Protein AF-A0AAW5RDY8-F1 (afdb_monomer)

Radius of gyration: 29.92 Å; Cα contacts (8 Å, |Δi|>4): 287; chains: 1; bounding box: 62×43×89 Å

pLDDT: mean 92.18, std 5.68, range [52.22, 98.19]

InterPro domains:
  IPR001902 SLC26A/SulP transporter [PTHR11814] (3-236)
  IPR002645 STAS domain [PF01740] (125-218)
  IPR002645 STAS domain [PS50801] (123-236)
  IPR011547 SLC26A/SulP transporter domain [PF00916] (3-68)
  IPR036513 STAS domain superfamily [G3DSA:3.30.750.24] (118-239)
  IPR036513 STAS domain superfamily [SSF52091] (126-225)

Structure (mmCIF, N/CA/C/O backbone):
data_AF-A0AAW5RDY8-F1
#
_entry.id   AF-A0AAW5RDY8-F1
#
loop_
_atom_site.group_PDB
_atom_site.id
_atom_site.type_symbol
_atom_site.label_atom_id
_atom_site.label_alt_id
_atom_site.label_comp_id
_atom_site.label_asym_id
_atom_site.label_entity_id
_atom_site.label_seq_id
_atom_site.pdbx_PDB_ins_code
_atom_site.Cartn_x
_atom_site.Cartn_y
_atom_site.Cartn_z
_atom_site.occupancy
_atom_site.B_iso_or_equiv
_atom_site.auth_seq_id
_atom_site.auth_comp_id
_atom_site.auth_asym_id
_atom_site.auth_atom_id
_atom_site.pdbx_PDB_model_num
ATOM 1 N N . MET A 1 1 ? 14.221 19.249 -32.980 1.00 60.56 1 MET A N 1
ATOM 2 C CA . MET A 1 1 ? 13.366 20.344 -33.501 1.00 60.56 1 MET A CA 1
ATOM 3 C C . MET A 1 1 ? 12.939 21.324 -32.425 1.00 60.56 1 MET A C 1
ATOM 5 O O . MET A 1 1 ? 13.272 22.491 -32.557 1.00 60.56 1 MET A O 1
ATOM 9 N N . ARG A 1 2 ? 12.259 20.886 -31.354 1.00 58.91 2 ARG A N 1
ATOM 10 C CA . ARG A 1 2 ? 11.786 21.804 -30.298 1.00 58.91 2 ARG A CA 1
ATOM 11 C C . ARG A 1 2 ? 12.909 22.542 -29.558 1.00 58.91 2 ARG A C 1
ATOM 13 O O . ARG A 1 2 ? 12.763 23.723 -29.283 1.00 58.91 2 ARG A O 1
ATOM 20 N N . SER A 1 3 ? 14.053 21.894 -29.330 1.00 70.81 3 SER A N 1
ATOM 21 C CA . SER A 1 3 ? 15.238 22.510 -28.708 1.00 70.81 3 SER A CA 1
ATOM 22 C C . SER A 1 3 ? 15.928 23.592 -29.556 1.00 70.81 3 SER A C 1
ATOM 24 O O . SER A 1 3 ? 16.792 24.287 -29.040 1.00 70.81 3 SER A O 1
ATOM 26 N N . VAL A 1 4 ? 15.550 23.751 -30.833 1.00 81.38 4 VAL A N 1
ATOM 27 C CA . VAL A 1 4 ? 16.081 24.773 -31.763 1.00 81.38 4 VAL A CA 1
ATOM 28 C C . VAL A 1 4 ? 14.933 25.642 -32.326 1.00 81.38 4 VAL A C 1
ATOM 30 O O . VAL A 1 4 ? 15.049 26.232 -33.391 1.00 81.38 4 VAL A O 1
ATOM 33 N N . GLY A 1 5 ? 13.781 25.699 -31.637 1.00 77.62 5 GLY A N 1
ATOM 34 C CA . GLY A 1 5 ? 12.668 26.607 -31.973 1.00 77.62 5 GLY A CA 1
ATOM 35 C C . GLY A 1 5 ? 11.629 26.096 -32.984 1.00 77.62 5 GLY A C 1
ATOM 36 O O . GLY A 1 5 ? 10.737 26.844 -33.376 1.00 77.62 5 GLY A O 1
ATOM 37 N N . GLY A 1 6 ? 11.682 24.828 -33.406 1.00 80.00 6 GLY A N 1
ATOM 38 C CA . GLY A 1 6 ? 10.683 24.252 -34.316 1.00 80.00 6 GLY A CA 1
ATOM 39 C C . GLY A 1 6 ? 9.344 23.968 -33.621 1.00 80.00 6 GLY A C 1
ATOM 40 O O . GLY A 1 6 ? 9.267 23.054 -32.798 1.00 80.00 6 GLY A O 1
ATOM 41 N N . VAL A 1 7 ? 8.295 24.720 -33.980 1.00 79.81 7 VAL A N 1
ATOM 42 C CA . VAL A 1 7 ? 6.951 24.652 -33.358 1.00 79.81 7 VAL A CA 1
ATOM 43 C C . VAL A 1 7 ? 5.808 24.268 -34.317 1.00 79.81 7 VAL A C 1
ATOM 45 O O . VAL A 1 7 ? 4.682 24.086 -33.868 1.00 79.81 7 VAL A O 1
ATOM 48 N N . SER A 1 8 ? 6.075 24.102 -35.620 1.00 88.38 8 SER A N 1
ATOM 49 C CA . SER A 1 8 ? 5.067 23.806 -36.658 1.00 88.38 8 SER A CA 1
ATOM 50 C C . SER A 1 8 ? 5.318 22.468 -37.368 1.00 88.38 8 SER A C 1
ATOM 52 O O . SER A 1 8 ? 6.466 22.037 -37.481 1.00 88.38 8 SER A O 1
ATOM 54 N N . GLN A 1 9 ? 4.259 21.846 -37.909 1.00 86.25 9 GLN A N 1
ATOM 55 C CA . GLN A 1 9 ? 4.323 20.630 -38.746 1.00 86.25 9 GLN A CA 1
ATOM 56 C C . GLN A 1 9 ? 5.210 20.812 -39.990 1.00 86.25 9 GLN A C 1
ATOM 58 O O . GLN A 1 9 ? 5.806 19.855 -40.483 1.00 86.25 9 GLN A O 1
ATOM 63 N N . TRP A 1 10 ? 5.375 22.057 -40.450 1.00 88.81 10 TRP A N 1
ATOM 64 C CA . TRP A 1 10 ? 6.312 22.402 -41.519 1.00 88.81 10 TRP A CA 1
ATOM 65 C C . TRP A 1 10 ? 7.763 22.039 -41.190 1.00 88.81 10 TRP A C 1
ATOM 67 O O . TRP A 1 10 ? 8.503 21.662 -42.093 1.00 88.81 10 TRP A O 1
ATOM 77 N N . ALA A 1 11 ? 8.170 22.070 -39.916 1.00 87.31 11 ALA A N 1
ATOM 78 C CA . ALA A 1 11 ? 9.512 21.643 -39.525 1.00 87.31 11 ALA A CA 1
ATOM 79 C C . ALA A 1 11 ? 9.729 20.152 -39.835 1.00 87.31 11 ALA A C 1
ATOM 81 O O . ALA A 1 11 ? 10.731 19.788 -40.448 1.00 87.31 11 ALA A O 1
ATOM 82 N N . SER A 1 12 ? 8.759 19.300 -39.484 1.00 88.56 12 SER A N 1
ATOM 83 C CA . SER A 1 12 ? 8.776 17.868 -39.803 1.00 88.56 12 SER A CA 1
ATOM 84 C C . SER A 1 12 ? 8.792 17.616 -41.310 1.00 88.56 12 SER A C 1
ATOM 86 O O . SER A 1 12 ? 9.563 16.774 -41.768 1.00 88.56 12 SER A O 1
ATOM 88 N N . ALA A 1 13 ? 8.016 18.384 -42.082 1.00 92.25 13 ALA A N 1
ATOM 89 C CA . ALA A 1 13 ? 7.994 1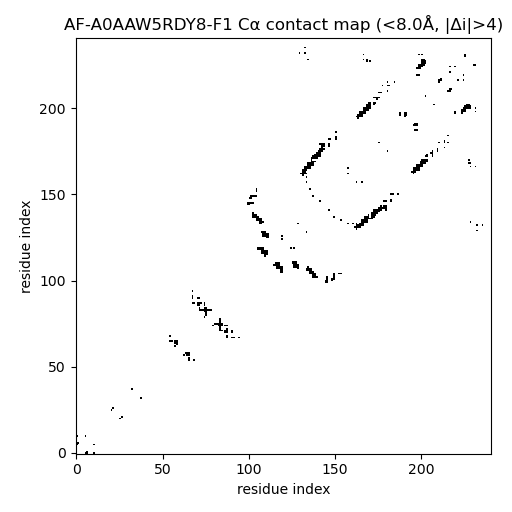8.282 -43.540 1.00 92.25 13 ALA A CA 1
ATOM 90 C C . ALA A 1 13 ? 9.355 18.637 -44.168 1.00 92.25 13 ALA A C 1
ATOM 92 O O . ALA A 1 13 ? 9.861 17.893 -45.005 1.00 92.25 13 ALA A O 1
ATOM 93 N N . VAL A 1 14 ? 9.987 19.728 -43.718 1.00 92.19 14 VAL A N 1
ATOM 94 C CA . VAL A 1 14 ? 11.321 20.141 -44.188 1.00 92.19 14 VAL A CA 1
ATOM 95 C C . VAL A 1 14 ? 12.375 19.087 -43.855 1.00 92.19 14 VAL A C 1
ATOM 97 O O . VAL A 1 14 ? 13.195 18.757 -44.706 1.00 92.19 14 VAL A O 1
ATOM 100 N N . THR A 1 15 ? 12.351 18.502 -42.656 1.00 90.94 15 THR A N 1
ATOM 101 C CA . THR A 1 15 ? 13.301 17.434 -42.308 1.00 90.94 15 THR A CA 1
ATOM 102 C C . THR A 1 15 ? 13.073 16.155 -43.094 1.00 90.94 15 THR A C 1
ATOM 104 O O . THR A 1 15 ? 14.053 15.539 -43.502 1.00 90.94 15 THR A O 1
ATOM 107 N N . ALA A 1 16 ? 11.824 15.775 -43.368 1.00 92.94 16 ALA A N 1
ATOM 108 C CA . ALA A 1 16 ? 11.538 14.648 -44.250 1.00 92.94 16 ALA A CA 1
ATOM 109 C C . ALA A 1 16 ? 12.064 14.905 -45.674 1.00 92.94 16 ALA A C 1
ATOM 111 O O . ALA A 1 16 ? 12.728 14.043 -46.247 1.00 92.94 16 ALA A O 1
ATOM 112 N N . ALA A 1 17 ? 11.843 16.109 -46.214 1.00 95.31 17 ALA A N 1
ATOM 113 C CA . ALA A 1 17 ? 12.345 16.503 -47.530 1.00 95.31 17 ALA A CA 1
ATOM 114 C C . ALA A 1 17 ? 13.882 16.521 -47.587 1.00 95.31 17 ALA A C 1
ATOM 116 O O . ALA A 1 17 ? 14.466 16.002 -48.536 1.00 95.31 17 ALA A O 1
ATOM 117 N N . MET A 1 18 ? 14.548 17.059 -46.558 1.00 94.38 18 MET A N 1
ATOM 118 C CA . MET A 1 18 ? 16.009 17.021 -46.454 1.00 94.38 18 MET A CA 1
ATOM 119 C C . MET A 1 18 ? 16.533 15.589 -46.363 1.00 94.38 18 MET A C 1
ATOM 121 O O . MET A 1 18 ? 17.473 15.262 -47.076 1.00 94.38 18 MET A O 1
ATOM 125 N N . ALA A 1 19 ? 15.924 14.728 -45.543 1.00 94.19 19 ALA A N 1
ATOM 126 C CA . ALA A 1 19 ? 16.322 13.326 -45.436 1.00 94.19 19 ALA A CA 1
ATOM 127 C C . ALA A 1 19 ? 16.192 12.596 -46.783 1.00 94.19 19 ALA A C 1
ATOM 129 O O . ALA A 1 19 ? 17.109 11.877 -47.180 1.00 94.19 19 ALA A O 1
ATOM 130 N N . LEU A 1 20 ? 15.101 12.837 -47.521 1.00 95.88 20 LEU A N 1
ATOM 131 C CA . LEU A 1 20 ? 14.902 12.295 -48.866 1.00 95.88 20 LEU A CA 1
ATOM 132 C C . LEU A 1 20 ? 15.962 12.813 -49.848 1.00 95.88 20 LEU A C 1
ATOM 134 O O . LEU A 1 20 ? 16.553 12.027 -50.584 1.00 95.88 20 LEU A O 1
ATOM 138 N N . ALA A 1 21 ? 16.249 14.117 -49.831 1.00 95.62 21 ALA A N 1
ATOM 139 C CA . ALA A 1 21 ? 17.294 14.706 -50.662 1.00 95.62 21 ALA A CA 1
ATOM 140 C C . ALA A 1 21 ? 18.676 14.111 -50.335 1.00 95.62 21 ALA A C 1
ATOM 142 O O . ALA A 1 21 ? 19.402 13.709 -51.240 1.00 95.62 21 ALA A O 1
ATOM 143 N N . THR A 1 22 ? 19.029 13.972 -49.054 1.00 94.25 22 THR A N 1
ATOM 144 C CA . THR A 1 22 ? 20.267 13.303 -48.629 1.00 94.25 22 THR A CA 1
ATOM 145 C C . THR A 1 22 ? 20.320 11.862 -49.136 1.00 94.25 22 THR A C 1
ATOM 147 O O . THR A 1 22 ? 21.352 11.437 -49.645 1.00 94.25 22 THR A O 1
ATOM 150 N N . MET A 1 23 ? 19.216 11.119 -49.061 1.00 92.88 23 MET A N 1
ATOM 151 C CA . MET A 1 23 ? 19.166 9.745 -49.559 1.00 92.88 23 MET A CA 1
ATOM 152 C C . MET A 1 23 ? 19.354 9.670 -51.082 1.00 92.88 23 MET A C 1
ATOM 154 O O . MET A 1 23 ? 20.047 8.781 -51.555 1.00 92.88 23 MET A O 1
ATOM 158 N N . ILE A 1 24 ? 18.800 10.605 -51.860 1.00 94.88 24 ILE A N 1
ATOM 159 C CA . ILE A 1 24 ? 18.929 10.599 -53.329 1.00 94.88 24 ILE A CA 1
ATOM 160 C C . ILE A 1 24 ? 20.327 11.046 -53.779 1.00 94.88 24 ILE A C 1
ATOM 162 O O . ILE A 1 24 ? 20.929 10.410 -54.640 1.00 94.88 24 ILE A O 1
ATOM 166 N N . PHE A 1 25 ? 20.854 12.134 -53.210 1.00 95.50 25 PHE A N 1
ATOM 167 C CA . PHE A 1 25 ? 22.085 12.763 -53.702 1.00 95.50 25 PHE A CA 1
ATOM 168 C C . PHE A 1 25 ? 23.358 12.258 -53.011 1.00 95.50 25 PHE A C 1
ATOM 170 O O . PHE A 1 25 ? 24.412 12.210 -53.640 1.00 95.50 25 PHE A O 1
ATOM 177 N N . LEU A 1 26 ? 23.288 11.893 -51.726 1.00 93.06 26 LEU A N 1
ATOM 178 C CA . LEU A 1 26 ? 24.459 11.525 -50.918 1.00 93.06 26 LEU A CA 1
ATOM 179 C C . LEU A 1 26 ? 24.586 10.012 -50.670 1.00 93.06 26 LEU A C 1
ATOM 181 O O . LEU A 1 26 ? 25.633 9.586 -50.183 1.00 93.06 26 LEU A O 1
ATOM 185 N N . ALA A 1 27 ? 23.600 9.183 -51.037 1.00 90.12 27 ALA A N 1
ATOM 186 C CA . ALA A 1 27 ? 23.688 7.723 -50.877 1.00 90.12 27 ALA A CA 1
ATOM 187 C C . ALA A 1 27 ? 24.981 7.080 -51.424 1.00 90.12 27 ALA A C 1
ATOM 189 O O . ALA A 1 27 ? 25.527 6.227 -50.721 1.00 90.12 27 ALA A O 1
ATOM 190 N N . PRO A 1 28 ? 25.532 7.474 -52.597 1.00 88.62 28 PRO A N 1
ATOM 191 C CA . PRO A 1 28 ? 26.783 6.899 -53.097 1.00 88.62 28 PRO A CA 1
ATOM 192 C C . PRO A 1 28 ? 27.952 7.121 -52.132 1.00 88.62 28 PRO A C 1
ATOM 194 O O . PRO A 1 28 ? 28.726 6.203 -51.879 1.00 88.62 28 PRO A O 1
ATOM 197 N N . LEU A 1 29 ? 28.032 8.307 -51.525 1.00 89.50 29 LEU A N 1
ATOM 198 C CA . LEU A 1 29 ? 29.045 8.643 -50.525 1.00 89.50 29 LEU A CA 1
ATOM 199 C C . LEU A 1 29 ? 28.818 7.894 -49.206 1.00 89.50 29 LEU A C 1
ATOM 201 O O . LEU A 1 29 ? 29.770 7.390 -48.615 1.00 89.50 29 LEU A O 1
ATOM 205 N N . LEU A 1 30 ? 27.561 7.790 -48.751 1.00 87.81 30 LEU A N 1
ATOM 206 C CA . LEU A 1 30 ? 27.231 7.049 -47.527 1.00 87.81 30 LEU A CA 1
ATOM 207 C C . LEU A 1 30 ? 27.547 5.555 -47.649 1.00 87.81 30 LEU A C 1
ATOM 209 O O . LEU A 1 30 ? 27.881 4.933 -46.645 1.00 87.81 30 LEU A O 1
ATOM 213 N N . SER A 1 31 ? 27.484 4.983 -48.855 1.00 87.38 31 SER A N 1
ATOM 214 C CA . SER A 1 31 ? 27.799 3.567 -49.078 1.00 87.38 31 SER A CA 1
ATOM 215 C C . SER A 1 31 ? 29.262 3.210 -48.781 1.00 87.38 31 SER A C 1
ATOM 217 O O . SER A 1 31 ? 29.575 2.044 -48.556 1.00 87.38 31 SER A O 1
ATOM 219 N N . TRP A 1 32 ? 30.155 4.206 -48.749 1.00 92.56 32 TRP A N 1
ATOM 220 C CA . TRP A 1 32 ? 31.576 4.022 -48.437 1.00 92.56 32 TRP A CA 1
ATOM 221 C C . TRP A 1 32 ? 31.872 4.092 -46.936 1.00 92.56 32 TRP A C 1
ATOM 223 O O . TRP A 1 32 ? 33.006 3.846 -46.523 1.00 92.56 32 TRP A O 1
ATOM 233 N N . LEU A 1 33 ? 30.882 4.439 -46.106 1.00 90.94 33 LEU A N 1
ATOM 234 C CA . LEU A 1 33 ? 31.076 4.528 -44.665 1.00 90.94 33 LEU A CA 1
ATOM 235 C C . LEU A 1 33 ? 31.225 3.128 -44.053 1.00 90.94 33 LEU A C 1
ATOM 237 O O . LEU A 1 33 ? 30.340 2.284 -44.219 1.00 90.94 33 LEU A O 1
ATOM 241 N N . PRO A 1 34 ? 32.296 2.876 -43.281 1.00 93.56 34 PRO A N 1
ATOM 242 C CA . PRO A 1 34 ? 32.427 1.637 -42.531 1.00 93.56 34 PRO A CA 1
ATOM 243 C C . PRO A 1 34 ? 31.280 1.462 -41.529 1.00 93.56 34 PRO A C 1
ATOM 245 O O . PRO A 1 34 ? 30.850 2.419 -40.878 1.00 93.56 34 PRO A O 1
ATOM 248 N N . SER A 1 35 ? 30.852 0.216 -41.307 1.00 91.75 35 SER A N 1
ATOM 249 C CA . SER A 1 35 ? 29.852 -0.126 -40.281 1.00 91.75 35 SER A CA 1
ATOM 250 C C . SER A 1 35 ? 30.248 0.362 -38.881 1.00 91.75 35 SER A C 1
ATOM 252 O O . SER A 1 35 ? 29.385 0.731 -38.086 1.00 91.75 35 SER A O 1
ATOM 254 N N . ALA A 1 36 ? 31.553 0.450 -38.606 1.00 94.38 36 ALA A N 1
ATOM 255 C CA . ALA A 1 36 ? 32.102 1.010 -37.376 1.00 94.38 36 ALA A CA 1
ATOM 256 C C . ALA A 1 36 ? 31.668 2.469 -37.132 1.00 94.38 36 ALA A C 1
ATOM 258 O O . ALA A 1 36 ? 31.341 2.825 -36.002 1.00 94.38 36 ALA A O 1
ATOM 259 N N . THR A 1 37 ? 31.607 3.307 -38.173 1.00 93.69 37 THR A N 1
ATOM 260 C CA . THR A 1 37 ? 31.187 4.712 -38.044 1.00 93.69 37 THR A CA 1
ATOM 261 C C . THR A 1 37 ? 29.721 4.810 -37.626 1.00 93.69 37 THR A C 1
ATOM 263 O O . THR A 1 37 ? 29.389 5.572 -36.720 1.00 93.69 37 THR A O 1
ATOM 266 N N . LEU A 1 38 ? 28.848 3.995 -38.227 1.00 91.94 38 LEU A N 1
ATOM 267 C CA . LEU A 1 38 ? 27.428 3.934 -37.862 1.00 91.94 38 LEU A CA 1
ATOM 268 C C . LEU A 1 38 ? 27.236 3.391 -36.438 1.00 91.94 38 LEU A C 1
ATOM 270 O O . LEU A 1 38 ? 26.450 3.943 -35.668 1.00 91.94 38 LEU A O 1
ATOM 274 N N . ALA A 1 39 ? 27.992 2.354 -36.065 1.00 93.88 39 ALA A N 1
ATOM 275 C CA . ALA A 1 39 ? 27.939 1.768 -34.729 1.00 93.88 39 ALA A CA 1
ATOM 276 C C . ALA A 1 39 ? 28.317 2.783 -33.639 1.00 93.88 39 ALA A C 1
ATOM 278 O O . ALA A 1 39 ? 27.619 2.880 -32.632 1.00 93.88 39 ALA A O 1
ATOM 279 N N . VAL A 1 40 ? 29.368 3.585 -33.852 1.00 95.38 40 VAL A N 1
ATOM 280 C CA . VAL A 1 40 ? 29.782 4.632 -32.902 1.00 95.38 40 VAL A CA 1
ATOM 281 C C . VAL A 1 40 ? 28.675 5.659 -32.687 1.00 95.38 40 VAL A C 1
ATOM 283 O O . VAL A 1 40 ? 28.397 6.003 -31.541 1.00 95.38 40 VAL A O 1
ATOM 286 N N . VAL A 1 41 ? 28.005 6.113 -33.751 1.00 93.94 41 VAL A N 1
ATOM 287 C CA . VAL A 1 41 ? 26.878 7.053 -33.623 1.00 93.94 41 VAL A CA 1
ATOM 288 C C . VAL A 1 41 ? 25.787 6.455 -32.732 1.00 93.94 41 VAL A C 1
ATOM 290 O O . VAL A 1 41 ? 25.360 7.097 -31.773 1.00 93.94 41 VAL A O 1
ATOM 293 N N . VAL A 1 42 ? 25.384 5.206 -32.987 1.00 94.19 42 VAL A N 1
ATOM 294 C CA . VAL A 1 42 ? 24.365 4.518 -32.178 1.00 94.19 42 VAL A CA 1
ATOM 295 C C . VAL A 1 42 ? 24.808 4.369 -30.722 1.00 94.19 42 VAL A C 1
ATOM 297 O O . VAL A 1 42 ? 24.024 4.670 -29.823 1.00 94.19 42 VAL A O 1
ATOM 300 N N . ILE A 1 43 ? 26.051 3.953 -30.464 1.00 95.19 43 ILE A N 1
ATOM 301 C CA . ILE A 1 43 ? 26.592 3.797 -29.106 1.00 95.19 43 ILE A CA 1
ATOM 302 C C . ILE A 1 43 ? 26.588 5.132 -28.357 1.00 95.19 43 ILE A C 1
ATOM 304 O O . ILE A 1 43 ? 26.086 5.186 -27.238 1.00 95.19 43 ILE A O 1
ATOM 308 N N . VAL A 1 44 ? 27.089 6.214 -28.962 1.00 94.31 44 VAL A N 1
ATOM 309 C CA . VAL A 1 44 ? 27.156 7.544 -28.326 1.00 94.31 44 VAL A CA 1
ATOM 310 C C . VAL A 1 44 ? 25.766 8.019 -27.904 1.00 94.31 44 VAL A C 1
ATOM 312 O O . VAL A 1 44 ? 25.587 8.465 -26.771 1.00 94.31 44 VAL A O 1
ATOM 315 N N . TYR A 1 45 ? 24.766 7.867 -28.776 1.00 91.81 45 TYR A N 1
ATOM 316 C CA . TYR A 1 45 ? 23.385 8.198 -28.424 1.00 91.81 45 TYR A CA 1
ATOM 317 C C . TYR A 1 45 ? 22.801 7.250 -27.368 1.00 91.81 45 TYR A C 1
ATOM 319 O O . TYR A 1 45 ? 22.059 7.698 -26.496 1.00 91.81 45 TYR A O 1
ATOM 327 N N . SER A 1 46 ? 23.151 5.961 -27.406 1.00 93.25 46 SER A N 1
ATOM 328 C CA . SER A 1 46 ? 22.614 4.946 -26.488 1.00 93.25 46 SER A CA 1
ATOM 329 C C . SER A 1 46 ? 23.177 5.065 -25.072 1.00 93.25 46 SER A C 1
ATOM 331 O O . SER A 1 46 ? 22.444 4.871 -24.106 1.00 93.25 46 SER A O 1
ATOM 333 N N . VAL A 1 47 ? 24.455 5.430 -24.919 1.00 92.44 47 VAL A N 1
ATOM 334 C CA . VAL A 1 47 ? 25.094 5.622 -23.605 1.00 92.44 47 VAL A CA 1
ATOM 335 C C . VAL A 1 47 ? 24.362 6.689 -22.789 1.00 92.44 47 VAL A C 1
ATOM 337 O O . VAL A 1 47 ? 24.157 6.500 -21.594 1.00 92.44 47 VAL A O 1
ATOM 340 N N . GLY A 1 48 ? 23.889 7.764 -23.429 1.00 88.12 48 GLY A N 1
ATOM 341 C CA . GLY A 1 48 ? 23.101 8.807 -22.760 1.00 88.12 48 GLY A CA 1
ATOM 342 C C . GLY A 1 48 ? 21.714 8.354 -22.281 1.00 88.12 48 GLY A C 1
ATOM 343 O O . GLY A 1 48 ? 21.124 9.004 -21.417 1.00 88.12 48 GLY A O 1
ATOM 344 N N . LEU A 1 49 ? 21.188 7.245 -22.812 1.00 89.50 49 LEU A N 1
ATOM 345 C CA . LEU A 1 49 ? 19.906 6.669 -22.392 1.00 89.50 49 LEU A CA 1
ATOM 346 C C . LEU A 1 49 ? 20.046 5.784 -21.148 1.00 89.50 49 LEU A C 1
ATOM 348 O O . LEU A 1 49 ? 19.074 5.588 -20.420 1.00 89.50 49 LEU A O 1
ATOM 352 N N . ILE A 1 50 ? 21.241 5.251 -20.887 1.00 90.00 50 ILE A N 1
ATOM 353 C CA . ILE A 1 50 ? 21.496 4.385 -19.737 1.00 90.00 50 ILE A CA 1
ATOM 354 C C . ILE A 1 50 ? 21.711 5.268 -18.504 1.00 90.00 50 ILE A C 1
ATOM 356 O O . ILE A 1 50 ? 22.729 5.940 -18.362 1.00 90.00 50 ILE A O 1
ATOM 360 N N . GLN A 1 51 ? 20.740 5.259 -17.588 1.00 91.75 51 GLN A N 1
ATOM 361 C CA . GLN A 1 51 ? 20.728 6.112 -16.394 1.00 91.75 51 GLN A CA 1
ATOM 362 C C . GLN A 1 51 ? 20.862 5.278 -15.104 1.00 91.75 51 GLN A C 1
ATOM 364 O O . GLN A 1 51 ? 19.896 5.125 -14.354 1.00 91.75 51 GLN A O 1
ATOM 369 N N . PRO A 1 52 ? 22.055 4.738 -14.778 1.00 91.44 52 PRO A N 1
ATOM 370 C CA . PRO A 1 52 ? 22.239 3.876 -13.604 1.00 91.44 52 PRO A CA 1
ATOM 371 C C . PRO A 1 52 ? 22.015 4.629 -12.281 1.00 91.44 52 PRO A C 1
ATOM 373 O O . PRO A 1 52 ? 21.660 4.030 -11.267 1.00 91.44 52 PRO A O 1
ATOM 376 N N . GLY A 1 53 ? 22.176 5.958 -12.292 1.00 92.69 53 GLY A N 1
ATOM 377 C CA . GLY A 1 53 ? 21.853 6.816 -11.154 1.00 92.69 53 GLY A CA 1
ATOM 378 C C . GLY A 1 53 ? 20.375 6.757 -10.756 1.00 92.69 53 GLY A C 1
ATOM 379 O O . GLY A 1 53 ? 20.078 6.795 -9.564 1.00 92.69 53 GLY A O 1
ATOM 380 N N . GLU A 1 54 ? 19.458 6.592 -11.715 1.00 90.94 54 GLU A N 1
ATOM 381 C CA . GLU A 1 54 ? 18.021 6.477 -11.432 1.00 90.94 54 GLU A CA 1
ATOM 382 C C . GLU A 1 54 ? 17.699 5.170 -10.706 1.00 90.94 54 GLU A C 1
ATOM 384 O O . GLU A 1 54 ? 17.008 5.185 -9.692 1.00 90.94 54 GLU A O 1
ATOM 389 N N . PHE A 1 55 ? 18.305 4.053 -11.115 1.00 93.06 55 PHE A N 1
ATOM 390 C CA . PHE A 1 55 ? 18.176 2.780 -10.398 1.00 93.06 55 PHE A CA 1
ATOM 391 C C . PHE A 1 55 ? 18.610 2.903 -8.932 1.00 93.06 55 PHE A C 1
ATOM 393 O O . PHE A 1 55 ? 17.923 2.421 -8.031 1.00 93.06 55 PHE A O 1
ATOM 400 N N . ARG A 1 56 ? 19.720 3.602 -8.669 1.00 94.06 56 ARG A N 1
ATOM 401 C CA . ARG A 1 56 ? 20.183 3.840 -7.297 1.00 94.06 56 ARG A CA 1
ATOM 402 C C . ARG A 1 56 ? 19.190 4.682 -6.494 1.00 94.06 56 ARG A C 1
ATOM 404 O O . ARG A 1 56 ? 18.916 4.334 -5.348 1.00 94.06 56 ARG A O 1
ATOM 411 N N . LYS A 1 57 ? 18.644 5.753 -7.079 1.00 95.38 57 LYS A N 1
ATOM 412 C CA . LYS A 1 57 ? 17.629 6.598 -6.424 1.00 95.38 57 LYS A CA 1
ATOM 413 C C . LYS A 1 57 ? 16.368 5.802 -6.090 1.00 95.38 57 LYS A C 1
ATOM 415 O O . LYS A 1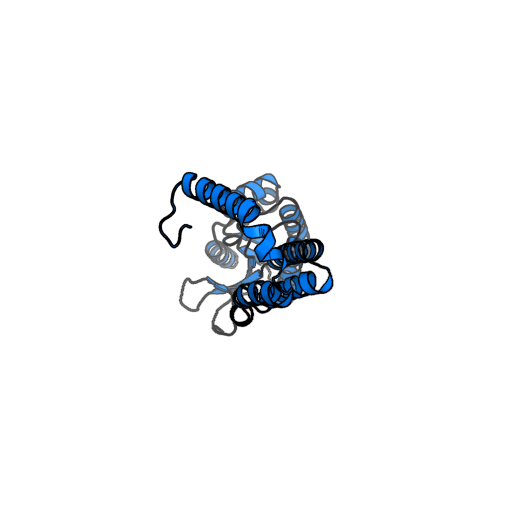 57 ? 15.887 5.886 -4.965 1.00 95.38 57 LYS A O 1
ATOM 420 N N . ILE A 1 58 ? 15.883 4.981 -7.025 1.00 93.12 58 ILE A N 1
ATOM 421 C CA . ILE A 1 58 ? 14.725 4.104 -6.803 1.00 93.12 58 ILE A CA 1
ATOM 422 C C . ILE A 1 58 ? 15.005 3.162 -5.628 1.00 93.12 58 ILE A C 1
ATOM 424 O O . ILE A 1 58 ? 14.199 3.079 -4.706 1.00 93.12 58 ILE A O 1
ATOM 428 N N . GLY A 1 59 ? 16.169 2.504 -5.607 1.00 94.44 59 GLY A N 1
ATOM 429 C CA . GLY A 1 59 ? 16.547 1.604 -4.513 1.00 94.44 59 GLY A CA 1
ATOM 430 C C . GLY A 1 59 ? 16.624 2.303 -3.155 1.00 94.44 59 GLY A C 1
ATOM 431 O O . GLY A 1 59 ? 16.141 1.762 -2.166 1.00 94.44 59 GLY A O 1
ATOM 432 N N . GLN A 1 60 ? 17.170 3.520 -3.106 1.00 95.31 60 GLN A N 1
ATOM 433 C CA . GLN A 1 60 ? 17.243 4.320 -1.877 1.00 95.31 60 GLN A CA 1
ATOM 434 C C . GLN A 1 60 ? 15.864 4.698 -1.320 1.00 95.31 60 GLN A C 1
ATOM 436 O O . GLN A 1 60 ? 15.728 4.835 -0.107 1.00 95.31 60 GLN A O 1
ATOM 441 N N . ILE A 1 61 ? 14.857 4.858 -2.184 1.00 94.06 61 ILE A N 1
ATOM 442 C CA . ILE A 1 61 ? 13.487 5.207 -1.790 1.00 94.06 61 ILE A CA 1
ATOM 443 C C . ILE A 1 61 ? 12.682 3.944 -1.463 1.00 94.06 61 ILE A C 1
ATOM 445 O O . ILE A 1 61 ? 12.160 3.806 -0.357 1.00 94.06 61 ILE A O 1
ATOM 449 N N . ARG A 1 62 ? 12.576 3.003 -2.410 1.00 90.19 62 ARG A N 1
ATOM 450 C CA . ARG A 1 62 ? 11.800 1.763 -2.275 1.00 90.19 62 ARG A CA 1
ATOM 451 C C . ARG A 1 62 ? 12.493 0.601 -2.987 1.00 90.19 62 ARG A C 1
ATO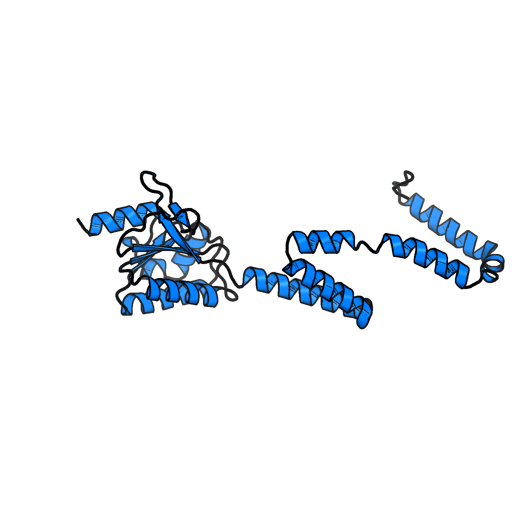M 453 O O . ARG A 1 62 ? 12.404 0.439 -4.202 1.00 90.19 62 ARG A O 1
ATOM 460 N N . MET A 1 63 ? 13.077 -0.306 -2.202 1.00 90.81 63 MET A N 1
ATOM 461 C CA . MET A 1 63 ? 13.732 -1.520 -2.720 1.00 90.81 63 MET A CA 1
ATOM 462 C C . MET A 1 63 ? 12.816 -2.404 -3.575 1.00 90.81 63 MET A C 1
ATOM 464 O O . MET A 1 63 ? 13.286 -3.066 -4.498 1.00 90.81 63 MET A O 1
ATOM 468 N N . MET A 1 64 ? 11.507 -2.412 -3.305 1.00 87.31 64 MET A N 1
ATOM 469 C CA . MET A 1 64 ? 10.547 -3.156 -4.123 1.00 87.31 64 MET A CA 1
ATOM 470 C C . MET A 1 64 ? 10.481 -2.625 -5.564 1.00 87.31 64 MET A C 1
ATOM 472 O O . MET A 1 64 ? 10.521 -3.409 -6.508 1.00 87.31 64 MET A O 1
ATOM 476 N N . GLU A 1 65 ? 10.449 -1.305 -5.746 1.00 90.38 65 GLU A N 1
ATOM 477 C CA . GLU A 1 65 ? 10.405 -0.686 -7.076 1.00 90.38 65 GLU A 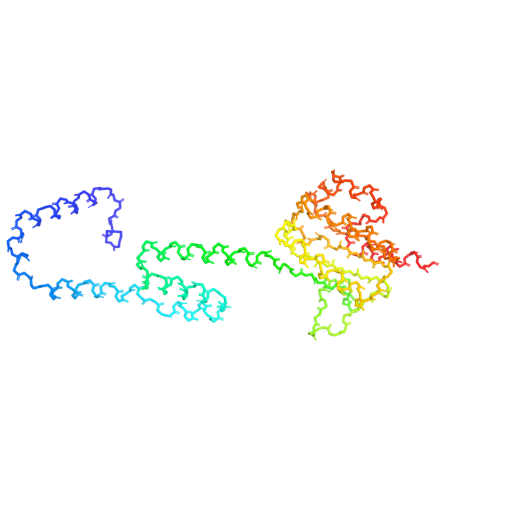CA 1
ATOM 478 C C . GLU A 1 65 ? 11.716 -0.901 -7.833 1.00 90.38 65 GLU A C 1
ATOM 480 O O . GLU A 1 65 ? 11.711 -1.152 -9.037 1.00 90.38 65 GLU A O 1
ATOM 485 N N . PHE A 1 66 ? 12.843 -0.899 -7.116 1.00 92.69 66 PHE A N 1
ATOM 486 C CA . PHE A 1 66 ? 14.138 -1.241 -7.697 1.00 92.69 66 PHE A CA 1
ATOM 487 C C . PHE A 1 66 ? 14.145 -2.669 -8.246 1.00 92.69 66 PHE A C 1
ATOM 489 O O . PHE A 1 66 ? 14.625 -2.898 -9.355 1.00 92.69 66 PHE A O 1
ATOM 496 N N . ARG A 1 67 ? 13.568 -3.629 -7.509 1.00 91.19 67 ARG A N 1
ATOM 497 C CA . ARG A 1 67 ? 13.430 -5.014 -7.982 1.00 91.19 67 ARG A CA 1
ATOM 498 C C . ARG A 1 67 ? 12.590 -5.086 -9.255 1.00 91.19 67 ARG A C 1
ATOM 500 O O . ARG A 1 67 ? 12.975 -5.803 -10.172 1.00 91.19 67 ARG A O 1
ATOM 507 N N . TRP A 1 68 ? 11.490 -4.337 -9.351 1.00 90.31 68 TRP A N 1
ATOM 508 C CA . TRP A 1 68 ? 10.680 -4.297 -10.576 1.00 90.31 68 TRP A CA 1
ATOM 509 C C . TRP A 1 68 ? 11.434 -3.684 -11.753 1.00 90.31 68 TRP A C 1
ATOM 511 O O . TRP A 1 68 ? 11.425 -4.258 -12.840 1.00 90.31 68 TRP A O 1
ATOM 521 N N . ALA A 1 69 ? 12.146 -2.576 -11.535 1.00 91.19 69 ALA A N 1
ATOM 522 C CA . ALA A 1 69 ? 12.980 -1.952 -12.558 1.00 91.19 69 ALA A CA 1
ATOM 523 C C . ALA A 1 69 ? 14.097 -2.896 -13.037 1.00 91.19 69 ALA A C 1
ATOM 525 O O . ALA A 1 69 ? 14.361 -2.995 -14.235 1.00 91.19 69 ALA A O 1
ATOM 526 N N . ALA A 1 70 ? 14.730 -3.629 -12.115 1.00 93.50 70 ALA A N 1
ATOM 527 C CA . ALA A 1 70 ? 15.752 -4.618 -12.439 1.00 93.50 70 ALA A CA 1
ATOM 528 C C . ALA A 1 70 ? 15.178 -5.792 -13.246 1.00 93.50 70 ALA A C 1
ATOM 530 O O . ALA A 1 70 ? 15.774 -6.179 -14.246 1.00 93.50 70 ALA A O 1
ATOM 531 N N . ILE A 1 71 ? 14.008 -6.318 -12.864 1.00 92.19 71 ILE A N 1
ATOM 532 C CA . ILE A 1 71 ? 13.316 -7.380 -13.611 1.00 92.19 71 ILE A CA 1
ATOM 533 C C . ILE A 1 71 ? 12.957 -6.908 -15.022 1.00 92.19 71 ILE A C 1
ATOM 535 O O . ILE A 1 71 ? 13.195 -7.640 -15.974 1.00 92.19 71 ILE A O 1
ATOM 539 N N . ALA A 1 72 ? 12.435 -5.689 -15.177 1.00 92.00 72 ALA A N 1
ATOM 540 C CA . ALA A 1 72 ? 12.117 -5.123 -16.487 1.00 92.00 72 ALA A CA 1
ATOM 541 C C . ALA A 1 72 ? 13.372 -4.969 -17.367 1.00 92.00 72 ALA A C 1
ATOM 543 O O . ALA A 1 72 ? 13.370 -5.371 -18.529 1.00 92.00 72 ALA A O 1
ATOM 544 N N . CYS A 1 73 ? 14.461 -4.441 -16.798 1.00 93.19 73 CYS A N 1
ATOM 545 C CA . CYS A 1 73 ? 15.743 -4.290 -17.486 1.00 93.19 73 CYS A CA 1
ATOM 546 C C . CYS A 1 73 ? 16.303 -5.646 -17.937 1.00 93.19 73 CYS A C 1
ATOM 548 O O . CYS A 1 73 ? 16.596 -5.838 -19.116 1.00 93.19 73 CYS A O 1
ATOM 550 N N . LEU A 1 74 ? 16.381 -6.613 -17.019 1.00 95.06 74 LEU A N 1
ATOM 551 C CA . LEU A 1 74 ? 16.829 -7.971 -17.326 1.00 95.06 74 LEU A CA 1
ATOM 552 C C . LEU A 1 74 ? 15.903 -8.658 -18.332 1.00 95.06 74 LEU A C 1
ATOM 554 O O . LEU A 1 74 ? 16.386 -9.361 -19.211 1.00 95.06 74 LEU A O 1
ATOM 558 N N . GLY A 1 75 ? 14.594 -8.417 -18.253 1.00 94.50 75 GLY A N 1
ATOM 559 C CA . GLY A 1 75 ? 13.617 -8.940 -19.201 1.00 94.50 75 GLY A CA 1
ATOM 560 C C . GLY A 1 75 ? 13.916 -8.499 -20.632 1.00 94.50 75 GLY A C 1
ATOM 561 O O . GLY A 1 75 ? 13.983 -9.336 -21.526 1.00 94.50 75 GLY A O 1
ATOM 562 N N . VAL A 1 76 ? 14.173 -7.205 -20.842 1.00 94.56 76 VAL A N 1
ATOM 563 C CA . VAL A 1 76 ? 14.543 -6.670 -22.164 1.00 94.56 76 VAL A CA 1
ATOM 564 C C . VAL A 1 76 ? 15.904 -7.190 -22.629 1.00 94.56 76 VAL A C 1
ATOM 566 O O . VAL A 1 76 ? 16.054 -7.544 -23.797 1.00 94.56 76 VAL A O 1
ATOM 569 N N . LEU A 1 77 ? 16.889 -7.265 -21.729 1.00 93.50 77 LEU A N 1
ATOM 570 C CA . LEU A 1 77 ? 18.239 -7.732 -22.062 1.00 93.50 77 LEU A CA 1
ATOM 571 C C . LEU A 1 77 ? 18.286 -9.219 -22.441 1.00 93.50 77 LEU A C 1
ATOM 573 O O . LEU A 1 77 ? 19.089 -9.594 -23.290 1.00 93.50 77 LEU A O 1
ATOM 577 N N . LEU A 1 78 ? 17.461 -10.057 -21.807 1.00 96.06 78 LEU A N 1
ATOM 578 C CA . LEU A 1 78 ? 17.487 -11.511 -21.990 1.00 96.06 78 LEU A CA 1
ATOM 579 C C . LEU A 1 78 ? 16.510 -12.003 -23.061 1.00 96.06 78 LEU A C 1
ATOM 581 O O . LEU A 1 78 ? 16.842 -12.938 -23.786 1.00 96.06 78 LEU A O 1
ATOM 585 N N . PHE A 1 79 ? 15.321 -11.403 -23.160 1.00 93.81 79 PHE A N 1
ATOM 586 C CA . PHE A 1 79 ? 14.250 -11.893 -24.037 1.00 93.81 79 PHE A CA 1
ATOM 587 C C . PHE A 1 79 ? 14.019 -11.030 -25.280 1.00 93.81 79 PHE A C 1
ATOM 589 O O . PHE A 1 79 ? 13.302 -11.458 -26.175 1.00 93.81 79 PHE A O 1
ATOM 596 N N . GLY A 1 80 ? 14.636 -9.848 -25.365 1.00 93.25 80 GLY A N 1
ATOM 597 C CA . GLY A 1 80 ? 14.391 -8.888 -26.438 1.00 93.25 80 GLY A CA 1
ATOM 598 C C . GLY A 1 80 ? 13.390 -7.803 -26.043 1.00 93.25 80 GLY A C 1
ATOM 599 O O . GLY A 1 80 ? 12.814 -7.803 -24.954 1.00 93.25 80 GLY A O 1
ATOM 600 N N . THR A 1 81 ? 13.213 -6.815 -26.921 1.00 92.88 81 THR A N 1
ATOM 601 C CA . THR A 1 81 ? 12.437 -5.607 -26.605 1.00 92.88 81 THR A CA 1
ATOM 602 C C . THR A 1 81 ? 10.955 -5.895 -26.405 1.00 92.88 81 THR A C 1
ATOM 604 O O . THR A 1 81 ? 10.381 -5.414 -25.431 1.00 92.88 81 THR A O 1
ATOM 607 N N . LEU A 1 82 ? 10.333 -6.677 -27.289 1.00 94.81 82 LEU A N 1
ATOM 608 C CA . LEU A 1 82 ? 8.896 -6.941 -27.241 1.00 94.81 82 LEU A CA 1
ATOM 609 C C . LEU A 1 82 ? 8.527 -7.783 -26.012 1.00 94.81 82 LEU A C 1
ATOM 611 O O . LEU A 1 82 ? 7.695 -7.375 -25.202 1.00 94.81 82 LEU A O 1
ATOM 615 N N . GLU A 1 83 ? 9.190 -8.920 -25.836 1.00 94.62 83 GLU A N 1
ATOM 616 C CA . GLU A 1 83 ? 9.000 -9.842 -24.720 1.00 94.62 83 GLU A CA 1
ATOM 617 C C . GLU A 1 83 ? 9.365 -9.177 -23.389 1.00 94.62 83 GLU A C 1
ATOM 619 O O . GLU A 1 83 ? 8.629 -9.292 -22.408 1.00 94.62 83 GLU A O 1
ATOM 624 N N . GLY A 1 84 ? 10.457 -8.409 -23.355 1.00 93.62 84 GLY A N 1
ATOM 625 C CA . GLY A 1 84 ? 10.874 -7.662 -22.173 1.00 93.62 84 GLY A CA 1
ATOM 626 C C . GLY A 1 84 ? 9.865 -6.602 -21.734 1.00 93.62 84 GLY A C 1
ATOM 627 O O . GLY A 1 84 ? 9.625 -6.450 -20.535 1.00 93.62 84 GLY A O 1
ATOM 628 N N . ILE A 1 85 ? 9.213 -5.911 -22.678 1.00 93.56 85 ILE A N 1
ATOM 629 C CA . ILE A 1 85 ? 8.115 -4.983 -22.368 1.00 93.56 85 ILE A CA 1
ATOM 630 C C . ILE A 1 85 ? 6.939 -5.735 -21.737 1.00 93.56 85 ILE A C 1
ATOM 632 O O . ILE A 1 85 ? 6.390 -5.269 -20.738 1.00 93.56 85 ILE A O 1
ATOM 636 N N . VAL A 1 86 ? 6.568 -6.907 -22.261 1.00 95.44 86 VAL A N 1
ATOM 637 C CA . VAL A 1 86 ? 5.497 -7.728 -21.670 1.00 95.44 86 VAL A CA 1
ATOM 638 C C . VAL A 1 86 ? 5.854 -8.138 -20.239 1.00 95.44 86 VAL A C 1
ATOM 640 O O . VAL A 1 86 ? 5.033 -7.974 -19.336 1.00 95.44 86 VAL A O 1
ATOM 643 N N . VAL A 1 87 ? 7.090 -8.587 -19.999 1.00 93.12 87 VAL A N 1
ATOM 644 C CA . VAL A 1 87 ? 7.586 -8.909 -18.650 1.00 93.12 87 VAL A CA 1
ATOM 645 C C . VAL A 1 87 ? 7.500 -7.694 -17.724 1.00 93.12 87 VAL A C 1
ATOM 647 O O . VAL A 1 87 ? 7.031 -7.821 -16.593 1.00 93.12 87 VAL A O 1
ATOM 650 N N . ALA A 1 88 ? 7.897 -6.510 -18.195 1.00 90.88 88 ALA A N 1
ATOM 651 C CA . ALA A 1 88 ? 7.833 -5.275 -17.417 1.00 90.88 88 ALA A CA 1
ATOM 652 C C . ALA A 1 88 ? 6.390 -4.896 -17.040 1.00 90.88 88 ALA A C 1
ATOM 654 O O . ALA A 1 88 ? 6.126 -4.545 -15.888 1.00 90.88 88 ALA A O 1
ATOM 655 N N . ILE A 1 89 ? 5.448 -5.009 -17.985 1.00 93.50 89 ILE A N 1
ATOM 656 C CA . ILE A 1 89 ? 4.021 -4.751 -17.745 1.00 93.50 89 ILE A CA 1
ATOM 657 C C . ILE A 1 89 ? 3.478 -5.729 -16.702 1.00 93.50 89 ILE A C 1
ATOM 659 O O . ILE A 1 89 ? 2.865 -5.302 -15.725 1.00 93.50 89 ILE A O 1
ATOM 663 N N . LEU A 1 90 ? 3.738 -7.029 -16.863 1.00 93.94 90 LEU A N 1
ATOM 664 C CA . LEU A 1 90 ? 3.282 -8.047 -15.915 1.00 93.94 90 LEU A CA 1
ATOM 665 C C . LEU A 1 90 ? 3.871 -7.825 -14.518 1.00 93.94 90 LEU A C 1
ATOM 667 O O . LEU A 1 90 ? 3.136 -7.862 -13.533 1.00 93.94 90 LEU A O 1
ATOM 671 N N . ALA A 1 91 ? 5.169 -7.531 -14.420 1.00 89.94 91 ALA A N 1
ATOM 672 C CA . ALA A 1 91 ? 5.823 -7.223 -13.152 1.00 89.94 91 ALA A CA 1
ATOM 673 C C . ALA A 1 91 ? 5.221 -5.977 -12.480 1.00 89.94 91 ALA A C 1
ATOM 675 O O . ALA A 1 91 ? 5.010 -5.981 -11.269 1.00 89.94 91 ALA A O 1
ATOM 676 N N . SER A 1 92 ? 4.896 -4.936 -13.253 1.00 89.50 92 SER A N 1
ATOM 677 C CA . SER A 1 92 ? 4.246 -3.725 -12.743 1.00 89.50 92 SER A CA 1
ATOM 678 C C . SER A 1 92 ? 2.826 -3.999 -12.240 1.00 89.50 92 SER A C 1
ATOM 680 O O . SER A 1 92 ? 2.482 -3.574 -11.137 1.00 89.50 92 SER A O 1
ATOM 682 N N . LEU A 1 93 ? 2.022 -4.761 -12.990 1.00 91.25 93 LEU A N 1
ATOM 683 C CA . LEU A 1 93 ? 0.661 -5.136 -12.588 1.00 91.25 93 LEU A CA 1
ATOM 684 C C . LEU A 1 93 ? 0.657 -5.997 -11.322 1.00 91.25 93 LEU A C 1
ATOM 686 O O . LEU A 1 93 ? -0.090 -5.711 -10.386 1.00 91.25 93 LEU A O 1
ATOM 690 N N . LEU A 1 94 ? 1.523 -7.011 -11.258 1.00 89.25 94 LEU A N 1
ATOM 691 C CA . LEU A 1 94 ? 1.702 -7.832 -10.058 1.00 89.25 94 LEU A CA 1
ATOM 692 C C . LEU A 1 94 ? 2.202 -6.994 -8.882 1.00 89.25 94 LEU A C 1
ATOM 694 O O . LEU A 1 94 ? 1.749 -7.169 -7.752 1.00 89.25 94 LEU A O 1
ATOM 698 N N . GLY A 1 95 ? 3.106 -6.055 -9.149 1.00 85.62 95 GLY A N 1
ATOM 699 C CA . GLY A 1 95 ? 3.608 -5.124 -8.155 1.00 85.62 95 GLY A CA 1
ATOM 700 C C . GLY A 1 95 ? 2.519 -4.226 -7.576 1.00 85.62 95 GLY A C 1
ATOM 701 O O . GLY A 1 95 ? 2.434 -4.047 -6.360 1.00 85.62 95 GLY A O 1
ATOM 702 N N . LEU A 1 96 ? 1.644 -3.693 -8.425 1.00 85.69 96 LEU A N 1
ATOM 703 C CA . LEU A 1 96 ? 0.489 -2.912 -8.001 1.00 85.69 96 LEU A CA 1
ATOM 704 C C . LEU A 1 96 ? -0.484 -3.765 -7.179 1.00 85.69 96 LEU A C 1
ATOM 706 O O . LEU A 1 96 ? -0.843 -3.373 -6.072 1.00 85.69 96 LEU A O 1
ATOM 710 N N . ALA A 1 97 ? -0.831 -4.959 -7.667 1.00 86.19 97 ALA A N 1
ATOM 711 C CA . ALA A 1 97 ? -1.708 -5.887 -6.957 1.00 86.19 97 ALA A CA 1
ATOM 712 C C . ALA A 1 97 ? -1.153 -6.249 -5.570 1.00 86.19 97 ALA A C 1
ATOM 714 O O . ALA A 1 97 ? -1.875 -6.175 -4.577 1.00 86.19 97 ALA A O 1
ATOM 715 N N . SER A 1 98 ? 0.145 -6.558 -5.478 1.00 82.75 98 SER A N 1
ATOM 716 C CA . SER A 1 98 ? 0.812 -6.875 -4.212 1.00 82.75 98 SER A CA 1
ATOM 717 C C . SER A 1 98 ? 0.789 -5.708 -3.226 1.00 82.75 98 SER A C 1
ATOM 719 O O . SER A 1 98 ? 0.632 -5.944 -2.032 1.00 82.75 98 SER A O 1
ATOM 721 N N . GLN A 1 99 ? 0.931 -4.465 -3.695 1.00 80.62 99 GLN A N 1
ATOM 722 C CA . GLN A 1 99 ? 0.857 -3.286 -2.826 1.00 80.62 99 GLN A CA 1
ATOM 723 C C . GLN A 1 99 ? -0.547 -3.068 -2.261 1.00 80.62 99 GLN A C 1
ATOM 725 O O . GLN A 1 99 ? -0.688 -2.602 -1.136 1.00 80.62 99 GLN A O 1
ATOM 730 N N . THR A 1 100 ? -1.587 -3.387 -3.030 1.00 81.25 100 THR A N 1
ATOM 731 C CA . THR A 1 100 ? -2.980 -3.198 -2.598 1.00 81.25 100 THR A CA 1
ATOM 732 C C . THR A 1 100 ? -3.511 -4.379 -1.768 1.00 81.25 100 THR A C 1
ATOM 734 O O . THR A 1 100 ? -4.482 -4.226 -1.025 1.00 81.25 100 THR A O 1
ATOM 737 N N . ALA A 1 101 ? -2.876 -5.552 -1.860 1.00 81.94 101 ALA A N 1
ATOM 738 C CA . ALA A 1 101 ? -3.334 -6.789 -1.225 1.00 81.94 101 ALA A CA 1
ATOM 739 C C . ALA A 1 101 ? -3.181 -6.830 0.307 1.00 81.94 101 ALA A C 1
ATOM 741 O O . ALA A 1 101 ? -3.889 -7.594 0.959 1.00 81.94 101 ALA A O 1
ATOM 742 N N . GLN A 1 102 ? -2.272 -6.040 0.887 1.00 82.12 102 GLN A N 1
ATOM 743 C CA . GLN A 1 102 ? -1.941 -6.105 2.318 1.00 82.12 102 GLN A CA 1
ATOM 744 C C . GLN A 1 102 ? -2.088 -4.738 3.005 1.00 82.12 102 GLN A C 1
ATOM 746 O O . GLN A 1 102 ? -1.096 -4.157 3.448 1.00 82.12 102 GLN A O 1
ATOM 751 N N . PRO A 1 103 ? -3.310 -4.178 3.071 1.00 87.56 103 PRO A N 1
ATOM 752 C CA . PRO A 1 103 ? -3.543 -2.973 3.848 1.00 87.56 103 PRO A CA 1
ATOM 753 C C . PRO A 1 103 ? -3.282 -3.242 5.343 1.00 87.56 103 PRO A C 1
ATOM 755 O O . PRO A 1 103 ? -3.587 -4.334 5.838 1.00 87.56 103 PRO A O 1
ATOM 758 N N . PRO A 1 104 ? -2.729 -2.264 6.076 1.00 91.06 104 PRO A N 1
ATOM 759 C CA . PRO A 1 104 ? -2.509 -2.401 7.506 1.00 91.06 104 PRO A CA 1
ATOM 760 C C . PRO A 1 104 ? -3.827 -2.299 8.286 1.00 91.06 104 PRO A C 1
ATOM 762 O O . PRO A 1 104 ? -4.716 -1.512 7.943 1.00 91.06 104 PRO A O 1
ATOM 765 N N . VAL A 1 105 ? -3.919 -3.053 9.382 1.00 95.88 105 VAL A N 1
ATOM 766 C CA . VAL A 1 105 ? -4.927 -2.871 10.432 1.00 95.88 105 VAL A CA 1
ATOM 767 C C . VAL A 1 105 ? -4.221 -2.401 11.698 1.00 95.88 105 VAL A C 1
ATOM 769 O O . VAL A 1 105 ? -3.372 -3.100 12.246 1.00 95.88 105 VAL A O 1
ATOM 772 N N . TYR A 1 106 ? -4.561 -1.204 12.170 1.00 96.44 106 TYR A N 1
ATOM 773 C CA . TYR A 1 106 ? -3.933 -0.623 13.355 1.00 96.44 106 TYR A CA 1
ATOM 774 C C . TYR A 1 106 ? -4.791 -0.804 14.601 1.00 96.44 106 TYR A C 1
ATOM 776 O O . TYR A 1 106 ? -5.988 -0.523 14.567 1.00 96.44 106 TYR A O 1
ATOM 784 N N . VAL A 1 107 ? -4.165 -1.165 15.722 1.00 97.00 107 VAL A N 1
ATOM 785 C CA . VAL A 1 107 ? -4.767 -0.984 17.049 1.00 97.00 107 VAL A CA 1
ATOM 786 C C . VAL A 1 107 ? -4.662 0.491 17.424 1.00 97.00 107 VAL A C 1
ATOM 788 O O . VAL A 1 107 ? -3.577 1.075 17.367 1.00 97.00 107 VAL A O 1
ATOM 791 N N . ILE A 1 108 ? -5.786 1.106 17.776 1.00 96.75 108 ILE A N 1
ATOM 792 C CA . ILE A 1 108 ? -5.865 2.526 18.109 1.00 96.75 108 ILE A CA 1
ATOM 793 C C . ILE A 1 108 ? -5.892 2.707 19.625 1.00 96.75 108 ILE A C 1
ATOM 795 O O . ILE A 1 108 ? -6.773 2.182 20.302 1.00 96.75 108 ILE A O 1
ATOM 799 N N . GLY A 1 109 ? -4.946 3.494 20.133 1.00 94.75 109 GLY A N 1
ATOM 800 C CA . GLY A 1 109 ? -4.892 3.951 21.518 1.00 94.75 109 GLY A CA 1
ATOM 801 C C . GLY A 1 109 ? -5.232 5.433 21.652 1.00 94.75 109 GLY A C 1
ATOM 802 O O . GLY A 1 109 ? -5.373 6.162 20.660 1.00 94.75 109 GLY A O 1
ATOM 803 N N . ARG A 1 110 ? -5.348 5.884 22.899 1.00 93.75 110 ARG A N 1
ATOM 804 C CA . ARG A 1 110 ? -5.557 7.278 23.283 1.00 93.75 110 ARG A CA 1
ATOM 805 C C . ARG A 1 110 ? -4.290 7.837 23.914 1.00 93.75 110 ARG A C 1
ATOM 807 O O . ARG A 1 110 ? -3.714 7.226 24.806 1.00 93.75 110 ARG A O 1
ATOM 814 N N . LYS A 1 111 ? -3.886 9.031 23.492 1.00 92.44 111 LYS A N 1
ATOM 815 C CA . LYS A 1 111 ? -2.789 9.749 24.143 1.00 92.44 111 LYS A CA 1
ATOM 816 C C . LYS A 1 111 ? -3.200 10.154 25.575 1.00 92.44 111 LYS A C 1
ATOM 818 O O . LYS A 1 111 ? -4.278 10.733 25.726 1.00 92.44 111 LYS A O 1
ATOM 823 N N . PRO A 1 112 ? -2.374 9.913 26.609 1.00 88.06 112 PRO A N 1
ATOM 824 C CA . PRO A 1 112 ? -2.693 10.298 27.983 1.00 88.06 112 PRO A CA 1
ATOM 825 C C . PRO A 1 112 ? -3.015 11.784 28.110 1.00 88.06 112 PRO A C 1
ATOM 827 O O . PRO A 1 112 ? -2.311 12.629 27.554 1.00 88.06 112 PRO A O 1
ATOM 830 N N . GLY A 1 113 ? -4.085 12.104 28.839 1.00 83.69 113 GLY A N 1
ATOM 831 C CA . GLY A 1 113 ? -4.497 13.485 29.114 1.00 83.69 113 GLY A CA 1
ATOM 832 C C . GLY A 1 113 ? -5.016 14.284 27.909 1.00 83.69 113 GLY A C 1
ATOM 833 O O . GLY A 1 113 ? -5.390 15.442 28.079 1.00 83.69 113 GLY A O 1
ATOM 834 N N . GLU A 1 114 ? -5.083 13.696 26.710 1.00 87.38 114 GLU A N 1
ATOM 835 C CA . GLU A 1 114 ? -5.532 14.370 25.488 1.00 87.38 114 GLU A CA 1
ATOM 836 C C . GLU A 1 114 ? -6.615 13.566 24.751 1.00 87.38 114 GLU A C 1
ATOM 838 O O . GLU A 1 114 ? -6.623 12.336 24.736 1.00 87.38 114 GLU A O 1
ATOM 843 N N . ASP A 1 115 ? -7.518 14.257 24.049 1.00 86.94 115 ASP A N 1
ATOM 844 C CA . ASP A 1 115 ? -8.557 13.624 23.215 1.00 86.94 115 ASP A CA 1
ATOM 845 C C . ASP A 1 115 ? -8.032 13.2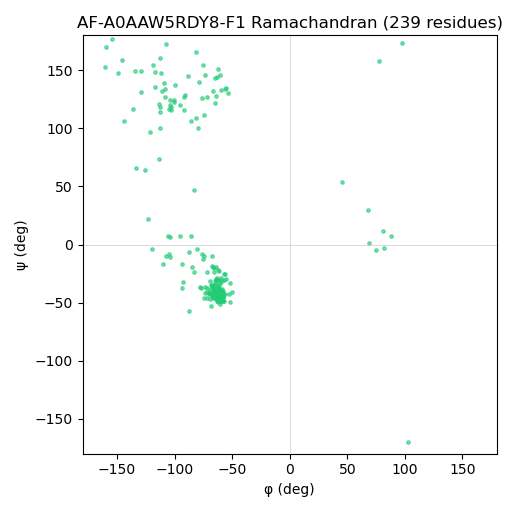46 21.810 1.00 86.94 115 ASP A C 1
ATOM 847 O O . ASP A 1 115 ? -8.629 13.542 20.764 1.00 86.94 115 ASP A O 1
ATOM 851 N N . VAL A 1 116 ? -6.856 12.615 21.767 1.00 91.19 116 VAL A N 1
ATOM 852 C CA . VAL A 1 116 ? -6.172 12.223 20.527 1.00 91.19 116 VAL A CA 1
ATOM 853 C C . VAL A 1 116 ? -6.119 10.704 20.421 1.00 91.19 116 VAL A C 1
ATOM 855 O O . VAL A 1 116 ? -5.536 10.034 21.270 1.00 91.19 116 VAL A O 1
ATOM 858 N N . LEU A 1 117 ? -6.697 10.171 19.338 1.00 93.44 117 LEU A N 1
ATOM 859 C CA . LEU A 1 117 ? -6.675 8.746 19.002 1.00 93.44 117 LEU A CA 1
ATOM 860 C C . LEU A 1 117 ? -5.682 8.476 17.872 1.00 93.44 117 LEU A C 1
ATOM 862 O O . LEU A 1 117 ? -5.797 9.061 16.788 1.00 93.44 117 LEU A O 1
ATOM 866 N N . ARG A 1 118 ? -4.731 7.567 18.096 1.00 93.50 118 ARG A N 1
ATOM 867 C CA . ARG A 1 118 ? -3.669 7.240 17.131 1.00 93.50 118 ARG A CA 1
ATOM 868 C C . ARG A 1 118 ? -3.277 5.758 17.178 1.00 93.50 118 ARG A C 1
ATOM 870 O O . ARG A 1 118 ? -3.534 5.106 18.185 1.00 93.50 118 ARG A O 1
ATOM 877 N N . PRO A 1 119 ? -2.667 5.220 16.104 1.00 95.25 119 PRO A N 1
ATOM 878 C CA . PRO A 1 119 ? -2.103 3.876 16.127 1.00 95.25 119 PRO A CA 1
ATOM 879 C C . PRO A 1 119 ? -1.081 3.706 17.249 1.00 95.25 119 PRO A C 1
ATOM 881 O O . PRO A 1 119 ? -0.187 4.549 17.388 1.00 95.25 119 PRO A O 1
ATOM 884 N N . LEU A 1 120 ? -1.191 2.602 17.988 1.00 93.00 120 LEU A N 1
ATOM 885 C CA . LEU A 1 120 ? -0.164 2.185 18.935 1.00 93.00 120 LEU A CA 1
ATOM 886 C C . LEU A 1 120 ? 1.154 1.973 18.187 1.00 93.00 120 LEU A C 1
ATOM 888 O O . LEU A 1 120 ? 1.198 1.361 17.117 1.00 93.00 120 LEU A O 1
ATOM 892 N N . ALA A 1 121 ? 2.236 2.513 18.734 1.00 90.88 121 ALA A N 1
ATOM 893 C CA . ALA A 1 121 ? 3.556 2.427 18.131 1.00 90.88 121 ALA A CA 1
ATOM 894 C C . ALA A 1 121 ? 4.633 2.420 19.214 1.00 90.88 121 ALA A C 1
ATOM 896 O O . ALA A 1 121 ? 4.514 3.130 20.206 1.00 90.88 121 ALA A O 1
ATOM 897 N N . ALA A 1 122 ? 5.742 1.714 18.970 1.00 87.06 122 ALA A N 1
ATOM 898 C CA . ALA A 1 122 ? 6.862 1.616 19.916 1.00 87.06 122 ALA A CA 1
ATOM 899 C C . ALA A 1 122 ? 7.452 2.979 20.334 1.00 87.06 122 ALA A C 1
ATOM 901 O O . ALA A 1 122 ? 8.016 3.114 21.412 1.00 87.06 122 ALA A O 1
ATOM 902 N N . ARG A 1 123 ? 7.301 4.009 19.491 1.00 87.94 123 ARG A N 1
ATOM 903 C CA . ARG A 1 123 ? 7.731 5.387 19.784 1.00 87.94 123 ARG A CA 1
ATOM 904 C C . ARG A 1 123 ? 6.826 6.137 20.777 1.00 87.94 123 ARG A C 1
ATOM 906 O O . ARG A 1 123 ? 7.174 7.242 21.171 1.00 87.94 123 ARG A O 1
ATOM 913 N N . HIS A 1 124 ? 5.660 5.588 21.116 1.00 88.31 124 HIS A N 1
ATOM 914 C CA . HIS A 1 124 ? 4.674 6.182 22.023 1.00 88.31 124 HIS A CA 1
ATOM 915 C C . HIS A 1 124 ? 4.175 5.129 23.034 1.00 88.31 124 HIS A C 1
ATOM 917 O O . HIS A 1 124 ? 3.012 4.730 22.973 1.00 88.31 124 HIS A O 1
ATOM 923 N N . PRO A 1 125 ? 5.043 4.640 23.937 1.00 87.81 125 PRO A N 1
ATOM 924 C CA . PRO A 1 125 ? 4.691 3.559 24.861 1.00 87.81 125 PRO A CA 1
ATOM 925 C C . PRO A 1 125 ? 3.612 3.954 25.877 1.00 87.81 125 PRO A C 1
ATOM 927 O O . PRO A 1 125 ? 2.949 3.078 26.419 1.00 87.81 125 PRO A O 1
ATOM 930 N N . ASP A 1 126 ? 3.419 5.254 26.104 1.00 89.69 126 ASP A N 1
ATOM 931 C CA . ASP A 1 126 ? 2.465 5.772 27.085 1.00 89.69 126 ASP A CA 1
ATOM 932 C C . ASP A 1 126 ? 1.014 5.792 26.571 1.00 89.69 126 ASP A C 1
ATOM 934 O O . ASP A 1 126 ? 0.120 6.173 27.316 1.00 89.69 126 ASP A O 1
ATOM 938 N N . ASP A 1 127 ? 0.747 5.431 25.309 1.00 92.75 127 ASP A N 1
ATOM 939 C CA . ASP A 1 127 ? -0.618 5.440 24.768 1.00 92.75 127 ASP A CA 1
ATOM 940 C C . ASP A 1 127 ? -1.522 4.424 25.494 1.00 92.75 127 ASP A C 1
ATOM 942 O O . ASP A 1 127 ? -1.223 3.235 25.596 1.00 92.75 127 ASP A O 1
ATOM 946 N N . GLU A 1 128 ? -2.674 4.899 25.965 1.00 90.75 128 GLU A N 1
ATOM 947 C CA . GLU A 1 128 ? -3.631 4.131 26.755 1.00 90.75 128 GLU A CA 1
ATOM 948 C C . GLU A 1 128 ? -4.630 3.388 25.863 1.00 90.75 128 GLU A C 1
ATOM 950 O O . GLU A 1 128 ? -5.107 3.901 24.846 1.00 90.75 128 GLU A O 1
ATOM 955 N N . THR A 1 129 ? -5.030 2.195 26.294 1.00 91.88 129 THR A N 1
ATOM 956 C CA . THR A 1 129 ? -6.185 1.471 25.745 1.00 91.88 129 THR A CA 1
ATOM 957 C C . THR A 1 129 ? -7.289 1.394 26.793 1.00 91.88 129 THR A C 1
ATOM 959 O O . THR A 1 129 ? -7.052 1.601 27.983 1.00 91.88 129 THR A O 1
ATOM 962 N N . VAL A 1 130 ? -8.521 1.139 26.357 1.00 92.06 130 VAL A N 1
ATOM 963 C CA . VAL A 1 130 ? -9.663 0.999 27.266 1.00 92.06 130 VAL A CA 1
ATOM 964 C C . VAL A 1 130 ? -9.862 -0.494 27.550 1.00 92.06 130 VAL A C 1
ATOM 966 O O . VAL A 1 130 ? -10.100 -1.244 26.604 1.00 92.06 130 VAL A O 1
ATOM 969 N N . PRO A 1 131 ? -9.775 -0.958 28.812 1.00 92.81 131 PRO A N 1
ATOM 970 C CA . PRO A 1 131 ? -9.913 -2.378 29.131 1.00 92.81 131 PRO A CA 1
ATOM 971 C C . PRO A 1 131 ? -11.206 -2.999 28.579 1.00 92.81 131 PRO A C 1
ATOM 973 O O . PRO A 1 131 ? -12.301 -2.457 28.748 1.00 92.81 131 PRO A O 1
ATOM 976 N N . GLY A 1 132 ? -11.064 -4.136 27.894 1.00 94.69 132 GLY A N 1
ATOM 977 C CA . GLY A 1 132 ? -12.155 -4.861 27.231 1.00 94.69 132 GLY A CA 1
ATOM 978 C C . GLY A 1 132 ? -12.671 -4.232 25.924 1.00 94.69 132 GLY A C 1
ATOM 979 O O . GLY A 1 132 ? -13.476 -4.863 25.242 1.00 94.69 132 GLY A O 1
ATOM 980 N N . LEU A 1 133 ? -12.188 -3.047 25.530 1.00 96.94 133 LEU A N 1
ATOM 981 C CA . LEU A 1 133 ? -12.535 -2.386 24.270 1.00 96.94 133 LEU A CA 1
ATOM 982 C C . LEU A 1 133 ? -11.321 -2.340 23.336 1.00 96.94 133 LEU A C 1
ATOM 984 O O . LEU A 1 133 ? -10.349 -1.625 23.584 1.00 96.94 133 LEU A O 1
ATOM 988 N N . LEU A 1 134 ? -11.405 -3.046 22.212 1.00 97.69 134 LEU A N 1
ATOM 989 C CA . LEU A 1 134 ? -10.378 -3.031 21.173 1.00 97.69 134 LEU A CA 1
ATOM 990 C C . LEU A 1 134 ? -10.840 -2.184 19.987 1.00 97.69 134 LEU A C 1
ATOM 992 O O . LEU A 1 134 ? -11.837 -2.497 19.343 1.00 97.69 134 LEU A O 1
ATOM 996 N N . ILE A 1 135 ? -10.096 -1.129 19.661 1.00 98.06 135 ILE A N 1
ATOM 997 C CA . ILE A 1 135 ? -10.378 -0.288 18.494 1.00 98.06 135 ILE A CA 1
ATOM 998 C C . ILE A 1 135 ? -9.394 -0.648 17.389 1.00 98.06 135 ILE A C 1
ATOM 1000 O O . ILE A 1 135 ? -8.190 -0.427 17.527 1.00 98.06 135 ILE A O 1
ATOM 1004 N N . LEU A 1 136 ? -9.911 -1.177 16.286 1.00 97.94 136 LEU A N 1
ATOM 1005 C CA . LEU A 1 136 ? -9.140 -1.550 15.108 1.00 97.94 136 LEU A CA 1
ATOM 1006 C C . LEU A 1 136 ? -9.480 -0.616 13.953 1.00 97.94 136 LEU A C 1
ATOM 1008 O O . LEU A 1 136 ? -10.649 -0.395 13.650 1.00 97.94 136 LEU A O 1
ATOM 1012 N N . ARG A 1 137 ? -8.462 -0.086 13.280 1.00 97.69 137 ARG A N 1
ATOM 1013 C CA . ARG A 1 137 ? -8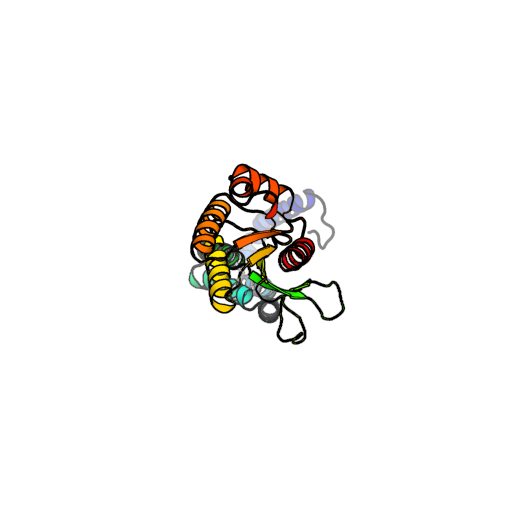.619 0.813 12.134 1.00 97.69 137 ARG A CA 1
ATOM 1014 C C . ARG A 1 137 ? -7.926 0.221 10.909 1.00 97.69 137 ARG A C 1
ATOM 1016 O O . ARG A 1 137 ? -6.710 0.380 10.773 1.00 97.69 137 ARG A O 1
ATOM 1023 N N . PRO A 1 138 ? -8.672 -0.459 10.025 1.00 96.38 138 PRO A N 1
ATOM 1024 C CA . PRO A 1 138 ? -8.193 -0.786 8.689 1.00 96.38 138 PRO A CA 1
ATOM 1025 C C . PRO A 1 138 ? -7.984 0.494 7.868 1.00 96.38 138 PRO A C 1
ATOM 1027 O O . PRO A 1 138 ? -8.777 1.434 7.967 1.00 96.38 138 PRO A O 1
ATOM 1030 N N . GLU A 1 139 ? -6.950 0.530 7.029 1.00 93.81 139 GLU A N 1
ATOM 1031 C CA . GLU A 1 139 ? -6.724 1.643 6.097 1.00 93.81 139 GLU A CA 1
ATOM 1032 C C . GLU A 1 139 ? -6.799 1.196 4.632 1.00 93.81 139 GLU A C 1
ATOM 1034 O O . GLU A 1 139 ? -6.215 0.189 4.243 1.00 93.81 139 GLU A O 1
ATOM 1039 N N . GLY A 1 140 ? -7.484 1.977 3.793 1.00 92.25 140 GLY A N 1
ATOM 1040 C CA . GLY A 1 140 ? -7.607 1.719 2.354 1.00 92.25 140 GLY A CA 1
ATOM 1041 C C . GLY A 1 140 ? -8.951 1.115 1.941 1.00 92.25 140 GLY A C 1
ATOM 1042 O O . GLY A 1 140 ? -9.918 1.108 2.699 1.00 92.25 140 GLY A O 1
ATOM 1043 N N . ARG A 1 141 ? -9.048 0.665 0.686 1.00 93.19 141 ARG A N 1
ATOM 1044 C CA . ARG A 1 141 ? -10.256 0.005 0.160 1.00 93.19 141 ARG A CA 1
ATOM 1045 C C . ARG A 1 141 ? -10.302 -1.448 0.626 1.00 93.19 141 ARG A C 1
ATOM 1047 O O . ARG A 1 141 ? -9.273 -2.119 0.590 1.00 93.19 141 ARG A O 1
ATOM 1054 N N . LEU A 1 142 ? -11.482 -1.945 0.991 1.00 94.50 142 LEU A N 1
ATOM 1055 C CA . LEU A 1 142 ? -11.702 -3.351 1.339 1.00 94.50 142 LEU A CA 1
ATOM 1056 C C . LEU A 1 142 ? -12.436 -4.060 0.201 1.00 94.50 142 LEU A C 1
ATOM 1058 O O . LEU A 1 142 ? -13.569 -3.716 -0.131 1.00 94.50 142 LEU A O 1
ATOM 1062 N N . PHE A 1 143 ? -11.788 -5.049 -0.404 1.00 93.38 143 PHE A N 1
ATOM 1063 C CA . PHE A 1 143 ? -12.295 -5.735 -1.590 1.00 93.38 143 PHE A CA 1
ATOM 1064 C C . PHE A 1 143 ? -11.746 -7.155 -1.707 1.00 93.38 143 PHE A C 1
ATOM 1066 O O . PHE A 1 143 ? -10.939 -7.585 -0.882 1.00 93.38 143 PHE A O 1
ATOM 1073 N N . PHE A 1 144 ? -12.188 -7.901 -2.723 1.00 89.12 144 PHE A N 1
ATOM 1074 C CA . PHE A 1 144 ? -11.949 -9.344 -2.836 1.00 89.12 144 PHE A CA 1
ATOM 1075 C C . PHE A 1 144 ? -10.476 -9.769 -2.692 1.00 89.12 144 PHE A C 1
ATOM 1077 O O . PHE A 1 144 ? -10.218 -10.833 -2.139 1.00 89.12 144 PHE A O 1
ATOM 1084 N N . ILE A 1 145 ? -9.516 -8.946 -3.142 1.00 88.81 145 ILE A N 1
ATOM 1085 C CA . ILE A 1 145 ? -8.082 -9.275 -3.065 1.00 88.81 145 ILE A CA 1
ATOM 1086 C C . ILE A 1 145 ? -7.574 -9.250 -1.622 1.00 88.81 145 ILE A C 1
ATOM 1088 O O . ILE A 1 145 ? -6.791 -10.113 -1.238 1.00 88.81 145 ILE A O 1
ATOM 1092 N N . ASN A 1 146 ? -7.969 -8.253 -0.829 1.00 93.00 146 ASN A N 1
ATOM 1093 C CA . ASN A 1 146 ? -7.312 -7.966 0.447 1.00 93.00 146 ASN A CA 1
ATOM 1094 C C . ASN A 1 146 ? -8.152 -8.296 1.680 1.00 93.00 146 ASN A C 1
ATOM 1096 O O . ASN A 1 146 ? -7.615 -8.416 2.782 1.00 93.00 146 ASN A O 1
ATOM 1100 N N . VAL A 1 147 ? -9.461 -8.479 1.518 1.00 93.12 147 VAL A N 1
ATOM 1101 C CA . VAL A 1 147 ? -10.361 -8.606 2.661 1.00 93.12 147 VAL A CA 1
ATOM 1102 C C . VAL A 1 147 ? -10.089 -9.862 3.492 1.00 93.12 147 VAL A C 1
ATOM 1104 O O . VAL A 1 147 ? -10.203 -9.812 4.713 1.00 93.12 147 VAL A O 1
ATOM 1107 N N . GLN A 1 148 ? -9.628 -10.961 2.883 1.00 91.62 148 GLN A N 1
ATOM 1108 C CA . GLN A 1 148 ? -9.248 -12.165 3.639 1.00 91.62 148 GLN A CA 1
ATOM 1109 C C . GLN A 1 148 ? -8.056 -11.896 4.561 1.00 91.62 148 GLN A C 1
ATOM 1111 O O . GLN A 1 148 ? -8.041 -12.332 5.711 1.00 91.62 148 GLN A O 1
ATOM 1116 N N . HIS A 1 149 ? -7.080 -11.131 4.072 1.00 92.06 149 HIS A N 1
ATOM 1117 C CA . HIS A 1 149 ? -5.903 -10.759 4.843 1.00 92.06 149 HIS A CA 1
ATOM 1118 C C . HIS A 1 149 ? -6.264 -9.819 6.002 1.00 92.06 149 HIS A C 1
ATOM 1120 O O . HIS A 1 149 ? -5.833 -10.040 7.130 1.00 92.06 149 HIS A O 1
ATOM 1126 N N . VAL A 1 150 ? -7.127 -8.829 5.755 1.00 94.44 150 VAL A N 1
ATOM 1127 C CA . VAL A 1 150 ? -7.651 -7.929 6.798 1.00 94.44 150 VAL A CA 1
ATOM 1128 C C . VAL A 1 150 ? -8.431 -8.701 7.861 1.00 94.44 150 VAL A C 1
ATOM 1130 O O . VAL A 1 150 ? -8.217 -8.493 9.052 1.00 94.44 150 VAL A O 1
ATOM 1133 N N . ALA A 1 151 ? -9.303 -9.625 7.452 1.00 93.44 151 ALA A N 1
ATOM 1134 C CA . ALA A 1 151 ? -10.070 -10.453 8.377 1.00 93.44 151 ALA A CA 1
ATOM 1135 C C . ALA A 1 151 ? -9.166 -11.357 9.230 1.00 93.44 151 ALA A C 1
ATOM 1137 O O . ALA A 1 151 ? -9.431 -11.542 10.416 1.00 93.44 151 ALA A O 1
ATOM 1138 N N . ALA A 1 152 ? -8.089 -11.899 8.651 1.00 93.62 152 ALA A N 1
ATOM 1139 C CA . ALA A 1 152 ? -7.091 -12.667 9.391 1.00 93.62 152 ALA A CA 1
ATOM 1140 C C . ALA A 1 152 ? -6.370 -11.805 10.442 1.00 93.62 152 ALA A C 1
ATOM 1142 O O . ALA A 1 152 ? -6.331 -12.204 11.603 1.00 93.62 152 ALA A O 1
ATOM 1143 N N . GLN A 1 153 ? -5.902 -10.605 10.073 1.00 95.00 153 GLN A N 1
ATOM 1144 C CA . GLN A 1 153 ? -5.278 -9.666 11.019 1.00 95.00 153 GLN A CA 1
ATOM 1145 C C . GLN A 1 153 ? -6.231 -9.286 12.163 1.00 95.00 153 GLN A C 1
ATOM 1147 O O . GLN A 1 153 ? -5.847 -9.304 13.327 1.00 95.00 153 GLN A O 1
ATOM 1152 N N . ILE A 1 154 ? -7.493 -8.966 11.853 1.00 95.31 154 ILE A N 1
ATOM 1153 C CA . ILE A 1 154 ? -8.501 -8.632 12.872 1.00 95.31 154 ILE A CA 1
ATOM 1154 C C . ILE A 1 154 ? -8.701 -9.805 13.837 1.00 95.31 154 ILE A C 1
ATOM 1156 O O . ILE A 1 154 ? -8.741 -9.601 15.048 1.00 95.31 154 ILE A O 1
ATOM 1160 N N . ARG A 1 155 ? -8.802 -11.031 13.316 1.00 94.56 155 ARG A N 1
ATOM 1161 C CA . ARG A 1 155 ? -8.989 -12.241 14.126 1.00 94.56 155 ARG A CA 1
ATOM 1162 C C . ARG A 1 155 ? -7.804 -12.491 15.056 1.00 94.56 155 ARG A C 1
ATOM 1164 O O . ARG A 1 155 ? -8.020 -12.740 16.235 1.00 94.56 155 ARG A O 1
ATOM 1171 N N . GLU A 1 156 ? -6.581 -12.354 14.551 1.00 95.50 156 GLU A N 1
ATOM 1172 C CA . GLU A 1 156 ? -5.353 -12.469 15.347 1.00 95.50 156 GLU A CA 1
ATOM 1173 C C . GLU A 1 156 ? -5.303 -11.413 16.465 1.00 95.50 156 GLU A C 1
ATOM 1175 O O . GLU A 1 156 ? -4.988 -11.723 17.616 1.00 95.50 156 GLU A O 1
ATOM 1180 N N . LEU A 1 157 ? -5.689 -10.168 16.163 1.00 95.56 157 LEU A N 1
ATOM 1181 C CA . LEU A 1 157 ? -5.746 -9.087 17.151 1.00 95.56 157 LEU A CA 1
ATOM 1182 C C . LEU A 1 157 ? -6.815 -9.331 18.223 1.00 95.56 157 LEU A C 1
ATOM 1184 O O . LEU A 1 157 ? -6.561 -9.045 19.395 1.00 95.56 157 LEU A O 1
ATOM 1188 N N . ILE A 1 158 ? -7.973 -9.883 17.847 1.00 95.31 158 ILE A N 1
ATOM 1189 C CA . ILE A 1 158 ? -9.029 -10.301 18.781 1.00 95.31 158 ILE A CA 1
ATOM 1190 C C . ILE A 1 158 ? -8.533 -11.424 19.690 1.00 95.31 158 ILE A C 1
ATOM 1192 O O . ILE A 1 158 ? -8.721 -11.348 20.900 1.00 95.31 158 ILE A O 1
ATOM 1196 N N . GLU A 1 159 ? -7.881 -12.446 19.135 1.00 94.62 159 GLU A N 1
ATOM 1197 C CA . GLU A 1 159 ? -7.351 -13.575 19.910 1.00 94.62 159 GLU A CA 1
ATOM 1198 C C . GLU A 1 159 ? -6.239 -13.137 20.874 1.00 94.62 159 GLU A C 1
ATOM 1200 O O . GLU A 1 159 ? -6.162 -13.640 21.994 1.00 94.62 159 GLU A O 1
ATOM 1205 N N . THR A 1 160 ? -5.435 -12.149 20.472 1.00 94.94 160 THR A N 1
ATOM 1206 C CA . THR A 1 160 ? -4.357 -11.582 21.294 1.00 94.94 160 THR A CA 1
ATOM 1207 C C . THR A 1 160 ? -4.885 -10.728 22.450 1.00 94.94 160 THR A C 1
ATOM 1209 O O . THR A 1 160 ? -4.403 -10.859 23.572 1.00 94.94 160 THR A O 1
ATOM 1212 N N . HIS A 1 161 ? -5.854 -9.840 22.198 1.00 94.38 161 HIS A N 1
ATOM 1213 C CA . HIS A 1 161 ? -6.320 -8.869 23.203 1.00 94.38 161 HIS A CA 1
ATOM 1214 C C . HIS A 1 161 ? -7.531 -9.348 24.010 1.00 94.38 161 HIS A C 1
ATOM 1216 O O . HIS A 1 161 ? 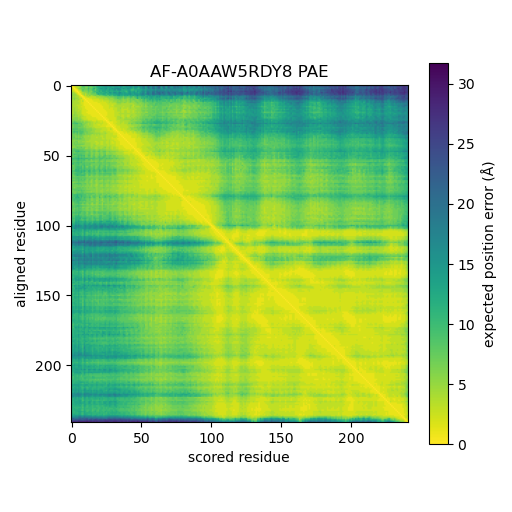-7.830 -8.752 25.040 1.00 94.38 161 HIS A O 1
ATOM 1222 N N . GLN A 1 162 ? -8.236 -10.379 23.533 1.00 95.00 162 GLN A N 1
ATOM 1223 C CA . GLN A 1 162 ? -9.443 -10.948 24.145 1.00 95.00 162 GLN A CA 1
ATOM 1224 C C . GLN A 1 162 ? -10.466 -9.883 24.598 1.00 95.00 162 GLN A C 1
ATOM 1226 O O . GLN A 1 162 ? -10.848 -9.845 25.768 1.00 95.00 162 GLN A O 1
ATOM 1231 N N . PRO A 1 163 ? -10.893 -8.972 23.700 1.00 96.81 163 PRO A N 1
ATOM 1232 C CA . PRO A 1 163 ? -11.802 -7.892 24.062 1.00 96.81 163 PRO A CA 1
ATOM 1233 C C . PRO A 1 163 ? -13.240 -8.386 24.250 1.00 96.81 163 PRO A C 1
ATOM 1235 O O . PRO A 1 163 ? -13.672 -9.337 23.606 1.00 96.81 163 PRO A O 1
ATOM 1238 N N . GLU A 1 164 ? -14.016 -7.663 25.053 1.00 96.56 164 GLU A N 1
ATOM 1239 C CA . GLU A 1 164 ? -15.473 -7.820 25.130 1.00 96.56 164 GLU A CA 1
ATOM 1240 C C . GLU A 1 164 ? -16.153 -7.153 23.919 1.00 96.56 164 GLU A C 1
ATOM 1242 O O . GLU A 1 164 ? -17.122 -7.669 23.356 1.00 96.56 164 GLU A O 1
ATOM 1247 N N . VAL A 1 165 ? -15.620 -6.003 23.489 1.00 97.31 165 VAL A N 1
ATOM 1248 C CA . VAL A 1 165 ? -16.126 -5.218 22.358 1.00 97.31 165 VAL A CA 1
ATOM 1249 C C . VAL A 1 165 ? -14.993 -4.881 21.396 1.00 97.31 165 VAL A C 1
ATOM 1251 O O . VAL A 1 165 ? -13.956 -4.346 21.793 1.00 97.31 165 VAL A O 1
ATOM 1254 N N . VAL A 1 166 ? -15.218 -5.127 20.107 1.00 97.88 166 VAL A N 1
ATOM 1255 C CA . VAL A 1 166 ? -14.357 -4.644 19.025 1.00 97.88 166 VAL A CA 1
ATOM 1256 C C . VAL A 1 166 ? -15.048 -3.545 18.252 1.00 97.88 166 VAL A C 1
ATOM 1258 O O . VAL A 1 166 ? -16.141 -3.732 17.729 1.00 97.88 166 VAL A O 1
ATOM 1261 N N . VAL A 1 167 ? -14.370 -2.414 18.113 1.00 98.19 167 VAL A N 1
ATOM 1262 C CA . VAL A 1 167 ? -14.787 -1.306 17.259 1.00 98.19 167 VAL A CA 1
ATOM 1263 C C . VAL A 1 167 ? -13.947 -1.334 15.994 1.00 98.19 167 VAL A C 1
ATOM 1265 O O . VAL A 1 167 ? -12.734 -1.140 16.060 1.00 98.19 167 VAL A O 1
ATOM 1268 N N . LEU A 1 168 ? -14.583 -1.517 14.840 1.00 97.88 168 LEU A N 1
ATOM 1269 C CA . LEU A 1 168 ? -13.950 -1.229 13.556 1.00 97.88 168 LEU A CA 1
ATOM 1270 C C . LEU A 1 168 ? -14.137 0.252 13.234 1.00 97.88 168 LEU A C 1
ATOM 1272 O O . LEU A 1 168 ? -15.230 0.705 12.891 1.00 97.88 168 LEU A O 1
ATOM 1276 N N . ASP A 1 169 ? -13.056 1.012 13.361 1.00 97.75 169 ASP A N 1
ATOM 1277 C CA . ASP A 1 169 ? -12.985 2.397 12.924 1.00 97.75 169 ASP A CA 1
ATOM 1278 C C . ASP A 1 169 ? -12.763 2.450 11.408 1.00 97.75 169 ASP A C 1
ATOM 1280 O O . ASP A 1 169 ? -11.652 2.303 10.898 1.00 97.75 169 ASP A O 1
ATOM 1284 N N . MET A 1 170 ? -13.855 2.686 10.691 1.00 97.31 170 MET A N 1
ATOM 1285 C CA . MET A 1 170 ? -13.937 2.735 9.236 1.00 97.31 170 MET A CA 1
ATOM 1286 C C . MET A 1 170 ? -13.580 4.117 8.665 1.00 97.31 170 MET A C 1
ATOM 1288 O O . MET A 1 170 ? -13.699 4.326 7.459 1.00 97.31 170 MET A O 1
ATOM 1292 N N . SER A 1 171 ? -13.096 5.061 9.486 1.00 96.31 171 SER A N 1
ATOM 1293 C CA . SER A 1 171 ? -12.781 6.436 9.047 1.00 96.31 171 SER A CA 1
ATOM 1294 C C . SER A 1 171 ? -11.680 6.524 7.990 1.00 96.31 171 SER A C 1
ATOM 1296 O O . SER A 1 171 ? -11.606 7.503 7.245 1.00 96.31 171 SER A O 1
ATOM 1298 N N . ARG A 1 172 ? -10.824 5.500 7.897 1.00 95.75 172 ARG A N 1
ATOM 1299 C CA . ARG A 1 172 ? -9.761 5.378 6.883 1.00 95.75 172 ARG A CA 1
ATOM 1300 C C . ARG A 1 172 ? -10.078 4.360 5.793 1.00 95.75 172 ARG A C 1
ATOM 1302 O O . ARG A 1 172 ? -9.233 4.107 4.932 1.00 95.75 172 ARG A O 1
ATOM 1309 N N . VAL A 1 173 ? -11.299 3.828 5.794 1.00 96.12 173 VAL A N 1
ATOM 1310 C CA . VAL A 1 173 ? -11.796 2.939 4.750 1.00 96.12 173 VAL A CA 1
ATOM 1311 C C . VAL A 1 173 ? -12.499 3.771 3.684 1.00 96.12 173 VAL A C 1
ATOM 1313 O O . VAL A 1 173 ? -13.498 4.446 3.940 1.00 96.12 173 VAL A O 1
ATOM 1316 N N . GLN A 1 174 ? -11.939 3.759 2.478 1.00 93.69 174 GLN A N 1
ATOM 1317 C CA . GLN A 1 174 ? -12.437 4.577 1.365 1.00 93.69 174 GLN A CA 1
ATOM 1318 C C . GLN A 1 174 ? -13.684 3.970 0.717 1.00 93.69 174 GLN A C 1
ATOM 1320 O O . GLN A 1 174 ? -14.569 4.698 0.281 1.00 93.69 174 GLN A O 1
ATOM 1325 N N . ASP A 1 175 ? -13.728 2.641 0.639 1.00 94.62 175 ASP A N 1
ATOM 1326 C CA . ASP A 1 175 ? -14.766 1.878 -0.044 1.00 94.62 175 ASP A CA 1
ATOM 1327 C C . ASP A 1 175 ? -14.767 0.429 0.464 1.00 94.62 175 ASP A C 1
ATOM 1329 O O . ASP A 1 175 ? -13.724 -0.077 0.897 1.00 94.62 175 ASP A O 1
ATOM 1333 N N . VAL A 1 176 ? -15.926 -0.225 0.405 1.00 95.50 176 VAL A N 1
ATOM 1334 C CA . VAL A 1 176 ? -16.115 -1.623 0.810 1.00 95.50 176 VAL A CA 1
ATOM 1335 C C . VAL A 1 176 ? -16.968 -2.327 -0.237 1.00 95.50 176 VAL A C 1
ATOM 1337 O O . VAL A 1 176 ? -18.136 -1.984 -0.430 1.00 95.50 176 VAL A O 1
ATOM 1340 N N . GLU A 1 177 ? -16.382 -3.324 -0.898 1.00 95.38 177 GLU A N 1
ATOM 1341 C CA . GLU A 1 177 ? -17.065 -4.130 -1.910 1.00 95.38 177 GLU A CA 1
ATOM 1342 C C . GLU A 1 177 ? -17.929 -5.237 -1.285 1.00 95.38 177 GLU A C 1
ATOM 1344 O O . GLU A 1 177 ? -17.790 -5.594 -0.113 1.00 95.38 177 GLU A O 1
ATOM 1349 N N . TYR A 1 178 ? -18.809 -5.830 -2.094 1.00 94.56 178 TYR A N 1
ATOM 1350 C CA . TYR A 1 178 ? -19.751 -6.864 -1.659 1.00 94.56 178 TYR A CA 1
ATOM 1351 C C . TYR A 1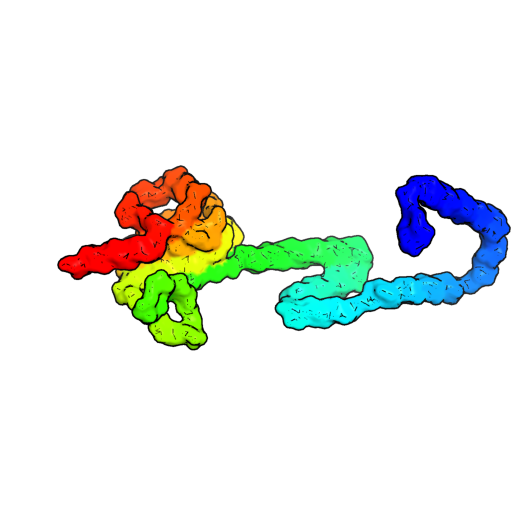 178 ? -19.082 -8.023 -0.903 1.00 94.56 178 TYR A C 1
ATOM 1353 O O . TYR A 1 178 ? -19.505 -8.363 0.200 1.00 94.56 178 TYR A O 1
ATOM 1361 N N . SER A 1 179 ? -18.000 -8.594 -1.443 1.00 92.75 179 SER A N 1
ATOM 1362 C CA . SER A 1 179 ? -17.289 -9.707 -0.797 1.00 92.75 179 SER A CA 1
ATOM 1363 C C . SER A 1 179 ? -16.722 -9.325 0.572 1.00 92.75 179 SER A C 1
ATOM 1365 O O . SER A 1 179 ? -16.663 -10.156 1.475 1.00 92.75 179 SER A O 1
ATOM 1367 N N . ALA A 1 180 ? -16.319 -8.061 0.736 1.00 94.38 180 ALA A N 1
ATOM 1368 C CA . ALA A 1 180 ? -15.822 -7.557 2.004 1.00 94.38 180 ALA A CA 1
ATOM 1369 C C . ALA A 1 180 ? -16.945 -7.404 3.036 1.00 94.38 180 ALA A C 1
ATOM 1371 O O . ALA A 1 180 ? -16.767 -7.795 4.187 1.00 94.38 180 ALA A O 1
ATOM 1372 N N . LEU A 1 181 ? -18.119 -6.923 2.617 1.00 95.69 181 LEU A N 1
ATOM 1373 C CA . LEU A 1 181 ? -19.305 -6.848 3.476 1.00 95.69 181 LEU A CA 1
ATOM 1374 C C . LEU A 1 181 ? -19.761 -8.232 3.938 1.00 95.69 181 LEU A C 1
ATOM 1376 O O . LEU A 1 181 ? -20.054 -8.400 5.118 1.00 95.69 181 LEU A O 1
ATOM 1380 N N . MET A 1 182 ? -19.782 -9.223 3.042 1.00 94.94 182 MET A N 1
ATOM 1381 C CA . MET A 1 182 ? -20.184 -10.587 3.406 1.00 94.94 182 MET A CA 1
ATOM 1382 C C . MET A 1 182 ? -19.237 -11.193 4.444 1.00 94.94 182 MET A C 1
ATOM 1384 O O . MET A 1 182 ? -19.699 -11.764 5.428 1.00 94.94 182 MET A O 1
ATOM 1388 N N . MET A 1 183 ? -17.922 -10.994 4.299 1.00 93.50 183 MET A N 1
ATOM 1389 C CA . MET A 1 183 ? -16.974 -11.460 5.316 1.00 93.50 183 MET A CA 1
ATOM 1390 C C . MET A 1 183 ? -17.055 -10.681 6.630 1.00 93.50 183 MET A C 1
ATOM 1392 O O . MET A 1 183 ? -16.813 -11.266 7.680 1.00 93.50 183 MET A O 1
ATOM 1396 N N . LEU A 1 184 ? -17.406 -9.391 6.613 1.00 94.19 184 LEU A N 1
ATOM 1397 C CA . LEU A 1 184 ? -17.679 -8.653 7.851 1.00 94.19 184 LEU A CA 1
ATOM 1398 C C . LEU A 1 184 ? -18.919 -9.198 8.568 1.00 94.19 184 LEU A C 1
ATOM 1400 O O . LEU A 1 184 ? -18.891 -9.337 9.786 1.00 94.19 184 LEU A O 1
ATOM 1404 N N . MET A 1 185 ? -19.978 -9.545 7.833 1.00 94.25 185 MET A N 1
ATOM 1405 C CA . MET A 1 185 ? -21.190 -10.152 8.399 1.00 94.25 185 MET A CA 1
ATOM 1406 C C . MET A 1 185 ? -20.920 -11.539 8.986 1.00 94.25 185 MET A C 1
ATOM 1408 O O . MET A 1 185 ? -21.371 -11.833 10.090 1.00 94.25 185 MET A O 1
ATOM 1412 N N . GLU A 1 186 ? -20.158 -12.374 8.279 1.00 93.38 186 GLU A N 1
ATOM 1413 C CA . GLU A 1 186 ? -19.742 -13.685 8.779 1.00 93.38 186 GLU A CA 1
ATOM 1414 C C . GLU A 1 186 ? -18.813 -13.548 9.995 1.00 93.38 186 GLU A C 1
ATOM 1416 O O . GLU A 1 186 ? -18.983 -14.231 11.005 1.00 93.38 186 GLU A O 1
ATOM 1421 N N . GLY A 1 187 ? -17.858 -12.617 9.930 1.00 92.31 187 GLY A N 1
ATOM 1422 C CA . GLY A 1 187 ? -16.953 -12.302 11.031 1.00 92.31 187 GLY A CA 1
ATOM 1423 C C . GLY A 1 187 ? -17.688 -11.805 12.276 1.00 92.31 187 GLY A C 1
ATOM 1424 O O . GLY A 1 187 ? -17.323 -12.196 13.381 1.00 92.31 187 GLY A O 1
ATOM 1425 N N . GLU A 1 188 ? -18.746 -11.007 12.111 1.00 94.00 188 GLU A N 1
ATOM 1426 C CA . GLU A 1 188 ? -19.609 -10.571 13.214 1.00 94.00 188 GLU A CA 1
ATOM 1427 C C . GLU A 1 188 ? -20.284 -11.754 13.902 1.00 94.00 188 GLU A C 1
ATOM 1429 O O . GLU A 1 188 ? -20.196 -11.867 15.122 1.00 94.00 188 GLU A O 1
ATOM 1434 N N . GLN A 1 189 ? -20.865 -12.680 13.134 1.00 93.19 189 GLN A N 1
ATOM 1435 C CA . GLN A 1 189 ? -21.516 -13.871 13.687 1.00 93.19 189 GLN A CA 1
ATOM 1436 C C . GLN A 1 189 ? -20.518 -14.754 14.441 1.00 93.19 189 GLN A C 1
ATOM 1438 O O . GLN A 1 189 ? -20.807 -15.233 15.540 1.00 93.19 189 GLN A O 1
ATOM 1443 N N . GLN A 1 190 ? -19.323 -14.946 13.874 1.00 92.12 190 GLN A N 1
ATOM 1444 C CA . GLN A 1 190 ? -18.253 -15.725 14.499 1.00 92.12 190 GLN A CA 1
ATOM 1445 C C . GLN A 1 190 ? -17.744 -15.070 15.791 1.00 92.12 190 GLN A C 1
ATOM 1447 O O . GLN A 1 190 ? -17.528 -15.767 16.782 1.00 92.12 190 GLN A O 1
ATOM 1452 N N . ALA A 1 191 ? -17.556 -13.747 15.796 1.00 91.50 191 ALA A N 1
ATOM 1453 C CA . ALA A 1 191 ? -17.132 -12.996 16.976 1.00 91.50 191 ALA A CA 1
ATOM 1454 C C . ALA A 1 191 ? -18.209 -13.032 18.070 1.00 91.50 191 ALA A C 1
ATOM 1456 O O . ALA A 1 191 ? -17.908 -13.356 19.220 1.00 91.50 191 ALA A O 1
ATOM 1457 N N . HIS A 1 192 ? -19.470 -12.815 17.693 1.00 92.56 192 HIS A N 1
ATOM 1458 C CA . HIS A 1 192 ? -20.608 -12.850 18.604 1.00 92.56 192 HIS A CA 1
ATOM 1459 C C . HIS A 1 192 ? -20.770 -14.229 19.259 1.00 92.56 192 HIS A C 1
ATOM 1461 O O . HIS A 1 192 ? -20.975 -14.322 20.468 1.00 92.56 192 HIS A O 1
ATOM 1467 N N . ALA A 1 193 ? -20.592 -15.318 18.502 1.00 92.88 193 ALA A N 1
ATOM 1468 C CA . ALA A 1 193 ? -20.606 -16.680 19.042 1.00 92.88 193 ALA A CA 1
ATOM 1469 C C . ALA A 1 193 ? -19.492 -16.944 20.077 1.00 92.88 193 ALA A C 1
ATOM 1471 O O . ALA A 1 193 ? -19.626 -17.840 20.909 1.00 92.88 193 ALA A O 1
ATOM 1472 N N . ARG A 1 194 ? -18.405 -16.162 20.047 1.00 92.12 194 ARG A N 1
ATOM 1473 C CA . ARG A 1 194 ? -17.299 -16.203 21.019 1.00 92.12 194 ARG A CA 1
ATOM 1474 C C . ARG A 1 194 ? -17.454 -15.177 22.153 1.00 92.12 194 ARG A C 1
ATOM 1476 O O . ARG A 1 194 ? -16.531 -15.022 22.944 1.00 92.12 194 ARG A O 1
ATOM 1483 N N . GLY A 1 195 ? -18.590 -14.481 22.238 1.00 93.69 195 GLY A N 1
ATOM 1484 C CA . GLY A 1 195 ? -18.856 -13.464 23.261 1.00 93.69 195 GLY A CA 1
ATOM 1485 C C . GLY A 1 195 ? -18.245 -12.090 22.972 1.00 93.69 195 GLY A C 1
ATOM 1486 O O . GLY A 1 195 ? -18.247 -11.236 23.853 1.00 93.69 195 GLY A O 1
ATOM 1487 N N . VAL A 1 196 ? -17.741 -11.859 21.757 1.00 96.12 196 VAL A N 1
ATOM 1488 C CA . VAL A 1 196 ? -17.145 -10.584 21.343 1.00 96.12 196 VAL A CA 1
ATOM 1489 C C . VAL A 1 196 ? -18.157 -9.788 20.523 1.00 96.12 196 VAL A C 1
ATOM 1491 O O . VAL A 1 196 ? -18.625 -10.246 19.481 1.00 96.12 196 VAL A O 1
ATOM 1494 N N . THR A 1 197 ? -18.482 -8.572 20.959 1.00 95.94 197 THR A N 1
ATOM 1495 C CA . THR A 1 197 ? -19.456 -7.718 20.262 1.00 95.94 197 THR A CA 1
ATOM 1496 C C . THR A 1 197 ? -18.765 -6.801 19.254 1.00 95.94 197 THR A C 1
ATOM 1498 O O . THR A 1 197 ? -17.859 -6.053 19.612 1.00 95.94 197 THR A O 1
ATOM 1501 N N . LEU A 1 198 ? -19.220 -6.807 17.999 1.00 97.12 198 LEU A N 1
ATOM 1502 C CA . LEU A 1 198 ? -18.701 -5.928 16.947 1.00 97.12 198 LEU A CA 1
ATOM 1503 C C . LEU A 1 198 ? -19.480 -4.612 16.859 1.00 97.12 198 LEU A C 1
ATOM 1505 O O . LEU A 1 198 ? -20.701 -4.632 16.705 1.00 97.12 198 LEU A O 1
ATOM 1509 N N . TRP A 1 199 ? -18.775 -3.481 16.876 1.00 97.81 199 TRP A N 1
ATOM 1510 C CA . TRP A 1 199 ? -19.289 -2.140 16.587 1.00 97.81 199 TRP A CA 1
ATOM 1511 C C . TRP A 1 199 ? -18.595 -1.559 15.351 1.00 97.81 199 TRP A C 1
ATOM 1513 O O . TRP A 1 199 ? -17.414 -1.814 15.108 1.00 97.81 199 TRP A O 1
ATOM 1523 N N . LEU A 1 200 ? -19.308 -0.728 14.594 1.00 97.81 200 LEU A N 1
ATOM 1524 C CA . LEU A 1 200 ? -18.742 0.059 13.500 1.00 97.81 200 LEU A CA 1
ATOM 1525 C C . LEU A 1 200 ? -18.701 1.530 13.895 1.00 97.81 200 LEU A C 1
ATOM 1527 O O . LEU A 1 200 ? -19.653 2.053 14.469 1.00 97.81 200 LEU A O 1
ATOM 1531 N N . ALA A 1 201 ? -17.612 2.213 13.558 1.00 97.81 201 ALA A N 1
ATOM 1532 C CA . ALA A 1 201 ? -17.449 3.634 13.818 1.00 97.81 201 ALA A CA 1
ATOM 1533 C C . ALA A 1 201 ? -16.887 4.368 12.597 1.00 97.81 201 ALA A C 1
ATOM 1535 O O . ALA A 1 201 ? -16.107 3.803 11.839 1.00 97.81 201 ALA A O 1
ATOM 1536 N N . GLY A 1 202 ? -17.234 5.645 12.416 1.00 96.69 202 GLY A N 1
ATOM 1537 C CA . GLY A 1 202 ? -16.552 6.505 11.439 1.00 96.69 202 GLY A CA 1
ATOM 1538 C C . GLY A 1 202 ? -16.786 6.120 9.977 1.00 96.69 202 GLY A C 1
ATOM 1539 O O . GLY A 1 202 ? -15.910 6.325 9.145 1.00 96.69 202 GLY A O 1
ATOM 1540 N N . LEU A 1 203 ? -17.941 5.541 9.651 1.00 96.62 203 LEU A N 1
ATOM 1541 C CA . LEU A 1 203 ? -18.275 5.153 8.281 1.00 96.62 203 LEU A CA 1
ATOM 1542 C C . LEU A 1 203 ? -18.395 6.390 7.379 1.00 96.62 203 LEU A C 1
ATOM 1544 O O . LEU A 1 203 ? -19.235 7.261 7.609 1.00 96.62 203 LEU A O 1
ATOM 1548 N N . ASN A 1 204 ? -17.596 6.438 6.313 1.00 94.62 204 ASN A N 1
ATOM 1549 C CA . ASN A 1 204 ? -17.775 7.426 5.249 1.00 94.62 204 ASN A CA 1
ATOM 1550 C C . ASN A 1 204 ? -19.150 7.246 4.570 1.00 94.62 204 ASN A C 1
ATOM 1552 O O . ASN A 1 204 ? -19.628 6.113 4.493 1.00 94.62 204 ASN A O 1
ATOM 1556 N N . PRO A 1 205 ? -19.780 8.303 4.014 1.00 95.12 205 PRO A N 1
ATOM 1557 C CA . PRO A 1 205 ? -21.151 8.228 3.492 1.00 95.12 205 PRO A CA 1
ATOM 1558 C C . PRO A 1 205 ? -21.400 7.099 2.479 1.00 95.12 205 PRO A C 1
ATOM 1560 O O . PRO A 1 205 ? -22.400 6.395 2.582 1.00 95.12 205 PRO A O 1
ATOM 1563 N N . GLY A 1 206 ? -20.472 6.879 1.539 1.00 95.19 206 GLY A N 1
ATOM 1564 C CA . GLY A 1 206 ? -20.578 5.780 0.570 1.00 95.19 206 GLY A CA 1
ATOM 1565 C C . GLY A 1 206 ? -20.483 4.396 1.220 1.00 95.19 206 GLY A C 1
ATOM 1566 O O . GLY A 1 206 ? -21.245 3.494 0.884 1.00 95.19 206 GLY A O 1
ATOM 1567 N N . VAL A 1 207 ? -19.601 4.243 2.213 1.00 96.25 207 VAL A N 1
ATOM 1568 C CA . VAL A 1 207 ? -19.448 2.986 2.957 1.00 96.25 207 VAL A CA 1
ATOM 1569 C C . VAL A 1 207 ? -20.679 2.718 3.823 1.00 96.25 207 VAL A C 1
ATOM 1571 O O . VAL A 1 207 ? -21.163 1.591 3.854 1.00 96.25 207 VAL A O 1
ATOM 1574 N N . LEU A 1 208 ? -21.225 3.744 4.484 1.00 96.31 208 LEU A N 1
ATOM 1575 C CA . LEU A 1 208 ? -22.456 3.635 5.269 1.00 96.31 208 LEU A CA 1
ATOM 1576 C C . LEU A 1 208 ? -23.629 3.152 4.408 1.00 96.31 208 LEU A C 1
ATOM 1578 O O . LEU A 1 208 ? -24.378 2.274 4.832 1.00 96.31 208 LEU A O 1
ATOM 1582 N N . GLU A 1 209 ? -23.774 3.693 3.199 1.00 95.88 209 GLU A N 1
ATOM 1583 C CA . GLU A 1 209 ? -24.816 3.270 2.261 1.00 95.88 209 GLU A CA 1
ATOM 1584 C C . GLU A 1 209 ? -24.645 1.799 1.855 1.00 95.88 209 GLU A C 1
ATOM 1586 O O . GLU A 1 209 ? -25.605 1.030 1.899 1.00 95.88 209 GLU A O 1
ATOM 1591 N N . ASN A 1 210 ? -23.419 1.371 1.544 1.00 95.81 210 ASN A N 1
ATOM 1592 C CA . ASN A 1 210 ? -23.132 -0.028 1.221 1.00 95.81 210 ASN A CA 1
ATOM 1593 C C . ASN A 1 210 ? -23.426 -0.970 2.406 1.00 95.81 210 ASN A C 1
ATOM 1595 O O . ASN A 1 210 ? -24.043 -2.016 2.215 1.00 95.81 210 ASN A O 1
ATOM 1599 N N . VAL A 1 211 ? -23.056 -0.579 3.632 1.00 96.31 211 VAL A N 1
ATOM 1600 C CA . VAL A 1 211 ? -23.329 -1.327 4.878 1.00 96.31 211 VAL A CA 1
ATOM 1601 C C . VAL A 1 211 ? -24.829 -1.426 5.177 1.00 96.31 211 VAL A C 1
ATOM 1603 O O . VAL A 1 211 ? -25.299 -2.442 5.694 1.00 96.31 211 VAL A O 1
ATOM 1606 N N . ARG A 1 212 ? -25.608 -0.393 4.840 1.00 95.38 212 ARG A N 1
ATOM 1607 C CA . ARG A 1 212 ? -27.074 -0.431 4.939 1.00 95.38 212 ARG A CA 1
ATOM 1608 C C . ARG A 1 212 ? -27.678 -1.372 3.904 1.00 95.38 212 ARG A C 1
ATOM 1610 O O . ARG A 1 212 ? -28.495 -2.216 4.257 1.00 95.38 212 ARG A O 1
ATOM 1617 N N . ARG A 1 213 ? -27.238 -1.277 2.646 1.00 95.44 213 ARG A N 1
ATOM 1618 C CA . ARG A 1 213 ? -27.725 -2.126 1.546 1.00 95.44 213 ARG A CA 1
ATOM 1619 C C . ARG A 1 213 ? -27.396 -3.603 1.726 1.00 95.44 213 ARG A C 1
ATOM 1621 O O . ARG A 1 213 ? -28.163 -4.438 1.261 1.00 95.44 213 ARG A O 1
ATOM 1628 N N . SER A 1 214 ? -26.285 -3.936 2.384 1.00 95.00 214 SER A N 1
ATOM 1629 C CA . SER A 1 214 ? -25.922 -5.332 2.647 1.00 95.00 214 SER A CA 1
ATOM 1630 C C . SER A 1 214 ? -26.734 -5.987 3.765 1.00 95.00 214 SER A C 1
ATOM 1632 O O . SER A 1 214 ? -26.649 -7.199 3.927 1.00 95.00 214 SER A O 1
ATOM 1634 N N . GLY A 1 215 ? -27.492 -5.217 4.554 1.00 93.56 215 GLY A N 1
ATOM 1635 C CA . GLY A 1 215 ? -28.179 -5.711 5.749 1.00 93.56 215 GLY A CA 1
ATOM 1636 C C . GLY A 1 215 ? -27.290 -5.799 6.995 1.00 93.56 215 GLY A C 1
ATOM 1637 O O . GLY A 1 215 ? -27.802 -6.076 8.079 1.00 93.56 215 GLY A O 1
ATOM 1638 N N . LEU A 1 216 ? -25.989 -5.490 6.889 1.00 94.38 216 LEU A N 1
ATOM 1639 C CA . LEU A 1 216 ? -25.076 -5.474 8.040 1.00 94.38 216 LEU A CA 1
ATOM 1640 C C . LEU A 1 216 ? -25.506 -4.428 9.080 1.00 94.38 216 LEU A C 1
ATOM 1642 O O . LEU A 1 216 ? -25.476 -4.707 10.275 1.00 94.38 216 LEU A O 1
ATOM 1646 N N . ALA A 1 217 ? -25.971 -3.252 8.642 1.00 94.62 217 ALA A N 1
ATOM 1647 C CA . ALA A 1 217 ? -26.519 -2.245 9.555 1.00 94.62 217 ALA A CA 1
ATOM 1648 C C . ALA A 1 217 ? -27.711 -2.781 10.367 1.00 94.62 217 ALA A C 1
ATOM 1650 O O . ALA A 1 217 ? -27.819 -2.501 11.556 1.00 94.62 217 ALA A O 1
ATOM 1651 N N . SER A 1 218 ? -28.588 -3.572 9.743 1.00 93.75 218 SER A N 1
ATOM 1652 C CA . SER A 1 218 ? -29.750 -4.173 10.409 1.00 93.75 218 SER A CA 1
ATOM 1653 C C . SER A 1 218 ? -29.352 -5.290 11.373 1.00 93.75 218 SER A C 1
ATOM 1655 O O . SER A 1 218 ? -29.935 -5.394 12.446 1.00 93.75 218 SER A O 1
ATOM 1657 N N . GLN A 1 219 ? -28.343 -6.092 11.018 1.00 91.88 219 GLN A N 1
ATOM 1658 C CA . GLN A 1 219 ? -27.778 -7.132 11.884 1.00 91.88 219 GLN A CA 1
ATOM 1659 C C . GLN A 1 219 ? -27.118 -6.534 13.133 1.00 91.88 219 GLN A C 1
ATOM 1661 O O . GLN A 1 219 ? -27.300 -7.043 14.237 1.00 91.88 219 GLN A O 1
ATOM 1666 N N . LEU A 1 220 ? -26.381 -5.432 12.970 1.00 92.81 220 LEU A N 1
ATOM 1667 C CA . LEU A 1 220 ? -25.748 -4.713 14.074 1.00 92.81 220 LEU A CA 1
ATOM 1668 C C . LEU A 1 220 ? -26.768 -3.924 14.911 1.00 92.81 220 LEU A C 1
ATOM 1670 O O . LEU A 1 220 ? -26.718 -3.933 16.139 1.00 92.81 220 LEU A O 1
ATOM 1674 N N . GLY A 1 221 ? -27.727 -3.272 14.266 1.00 93.06 221 GLY A N 1
ATOM 1675 C CA . GLY A 1 221 ? -28.618 -2.314 14.909 1.00 93.06 221 GLY A CA 1
ATOM 1676 C C . GLY A 1 221 ? -27.944 -0.959 15.155 1.00 93.06 221 GLY A C 1
ATOM 1677 O O . GLY A 1 221 ? -26.720 -0.835 15.226 1.00 93.06 221 GLY A O 1
ATOM 1678 N N . GLU A 1 222 ? -28.768 0.080 15.302 1.00 89.44 222 GLU A N 1
ATOM 1679 C CA . GLU A 1 222 ? -28.316 1.478 15.395 1.00 89.44 222 GLU A CA 1
ATOM 1680 C C . GLU A 1 222 ? -27.390 1.739 16.596 1.00 89.44 222 GLU A C 1
ATOM 1682 O O . GLU A 1 222 ? -26.476 2.553 16.511 1.00 89.44 222 GLU A O 1
ATOM 1687 N N . SER A 1 223 ? -27.551 1.006 17.704 1.00 92.06 223 SER A N 1
ATOM 1688 C CA . SER A 1 223 ? -26.705 1.165 18.897 1.00 92.06 223 SER A CA 1
ATOM 1689 C C . SER A 1 223 ? -25.248 0.747 18.681 1.00 92.06 223 SER A C 1
ATOM 1691 O O . SER A 1 223 ? -24.383 1.161 19.448 1.00 92.06 223 SER A O 1
ATOM 1693 N N . ARG A 1 224 ? -24.958 -0.060 17.654 1.00 94.94 224 ARG A N 1
ATOM 1694 C CA . ARG A 1 224 ? -23.605 -0.526 17.303 1.00 94.94 224 ARG A CA 1
ATOM 1695 C C . ARG A 1 224 ? -23.024 0.212 16.089 1.00 94.94 224 ARG A C 1
ATOM 1697 O O . ARG A 1 224 ? -21.943 -0.140 15.618 1.00 94.94 224 ARG A O 1
ATOM 1704 N N . MET A 1 225 ? -23.724 1.239 15.599 1.00 96.62 225 MET A N 1
ATOM 1705 C CA . MET A 1 225 ? -23.355 2.066 14.448 1.00 96.62 225 MET A CA 1
ATOM 1706 C C . MET A 1 225 ? -23.041 3.490 14.912 1.00 96.62 225 MET A C 1
ATOM 1708 O O . MET A 1 225 ? -23.925 4.305 15.159 1.00 96.62 225 MET A O 1
ATOM 1712 N N . LEU A 1 226 ? -21.756 3.802 15.043 1.00 97.38 226 LEU A N 1
ATOM 1713 C CA . LEU A 1 226 ? -21.294 4.984 15.759 1.00 97.38 226 LEU A CA 1
ATOM 1714 C C . LEU A 1 226 ? -20.666 6.021 14.842 1.00 97.38 226 LEU A C 1
ATOM 1716 O O . LEU A 1 226 ? -19.996 5.719 13.854 1.00 97.38 226 LEU A O 1
ATOM 1720 N N . PHE A 1 227 ? -20.835 7.289 15.212 1.00 94.75 227 PHE A N 1
ATOM 1721 C CA . PHE A 1 227 ? -20.336 8.395 14.402 1.00 94.75 227 PHE A CA 1
ATOM 1722 C C . PHE A 1 227 ? -18.803 8.400 14.296 1.00 94.75 227 PHE A C 1
ATOM 1724 O O . PHE A 1 227 ? -18.256 8.682 13.236 1.00 94.75 227 PHE A O 1
ATOM 1731 N N . ASN A 1 228 ? -18.090 8.073 15.377 1.00 95.94 228 ASN A N 1
ATOM 1732 C CA . ASN A 1 228 ? -16.631 7.969 15.390 1.00 95.94 228 ASN A CA 1
ATOM 1733 C C . ASN A 1 228 ? -16.137 7.120 16.572 1.00 95.94 228 ASN A C 1
ATOM 1735 O O . ASN A 1 228 ? -16.896 6.797 17.485 1.00 95.94 228 ASN A O 1
ATOM 1739 N N . ALA A 1 229 ? -14.843 6.788 16.572 1.00 95.56 229 ALA A N 1
ATOM 1740 C CA . ALA A 1 229 ? -14.228 5.975 17.623 1.00 95.56 229 ALA A CA 1
ATOM 1741 C C . ALA A 1 229 ? -14.346 6.598 19.031 1.00 95.56 229 ALA A C 1
ATOM 1743 O O . ALA A 1 229 ? -14.438 5.878 20.019 1.00 95.56 229 ALA A O 1
ATOM 1744 N N . ARG A 1 230 ? -14.417 7.932 19.149 1.00 94.81 230 ARG A N 1
ATOM 1745 C CA . ARG A 1 230 ? -14.623 8.597 20.450 1.00 94.81 230 ARG A CA 1
ATOM 1746 C C . ARG A 1 230 ? -16.027 8.363 20.999 1.00 94.81 230 ARG A C 1
ATOM 1748 O O . ARG A 1 230 ? -16.187 8.173 22.199 1.00 94.81 230 ARG A O 1
ATOM 1755 N N . ALA A 1 231 ? -17.040 8.382 20.133 1.00 95.38 231 ALA A N 1
ATOM 1756 C CA . ALA A 1 231 ? -18.404 8.035 20.514 1.00 95.38 231 ALA A CA 1
ATOM 1757 C C . ALA A 1 231 ? -18.479 6.585 21.013 1.00 95.38 231 ALA A C 1
ATOM 1759 O O . ALA A 1 231 ? -19.136 6.338 22.018 1.00 95.38 231 ALA A O 1
ATOM 1760 N N . ALA A 1 232 ? -17.723 5.674 20.391 1.00 96.06 232 ALA A N 1
ATOM 1761 C CA . ALA A 1 232 ? -17.587 4.293 20.855 1.00 96.06 232 ALA A CA 1
ATOM 1762 C C . ALA A 1 232 ? -16.987 4.191 22.253 1.00 96.06 232 ALA A C 1
ATOM 1764 O O . ALA A 1 232 ? -17.573 3.551 23.118 1.00 96.06 232 ALA A O 1
ATOM 1765 N N . ILE A 1 233 ? -15.882 4.887 22.517 1.00 95.06 233 ILE A N 1
ATOM 1766 C CA . ILE A 1 233 ? -15.282 4.896 23.857 1.00 95.06 233 ILE A CA 1
ATOM 1767 C C . ILE A 1 233 ? -16.290 5.383 24.905 1.00 95.06 233 ILE A C 1
ATOM 1769 O O . ILE A 1 233 ? -16.482 4.715 25.919 1.00 95.06 233 ILE A O 1
ATOM 1773 N N . ARG A 1 234 ? -16.974 6.507 24.646 1.00 94.19 234 ARG A N 1
ATOM 1774 C CA . ARG A 1 234 ? -17.961 7.062 25.587 1.00 94.19 234 ARG A CA 1
ATOM 1775 C C . ARG A 1 234 ? -19.119 6.107 25.847 1.00 94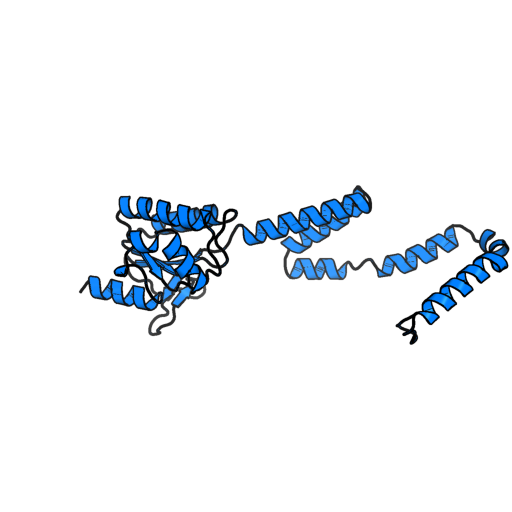.19 234 ARG A C 1
ATOM 1777 O O . ARG A 1 234 ? -19.474 5.902 27.000 1.00 94.19 234 ARG A O 1
ATOM 1784 N N . GLN A 1 235 ? -19.691 5.524 24.797 1.00 95.69 235 GLN A N 1
ATOM 1785 C CA . GLN A 1 235 ? -20.815 4.602 24.942 1.00 95.69 235 GLN A CA 1
ATOM 1786 C C . GLN A 1 235 ? -20.417 3.337 25.704 1.00 95.69 235 GLN A C 1
ATOM 1788 O O . GLN A 1 235 ? -21.172 2.867 26.548 1.00 95.69 235 GLN A O 1
ATOM 1793 N N . TYR A 1 236 ? -19.225 2.802 25.440 1.00 95.31 236 TYR A N 1
ATOM 1794 C CA . TYR A 1 236 ? -18.718 1.640 26.161 1.00 95.31 236 TYR A CA 1
ATOM 1795 C C . TYR A 1 236 ? -18.515 1.929 27.652 1.00 95.31 236 TYR A C 1
ATOM 1797 O O . TYR A 1 236 ? -18.867 1.107 28.491 1.00 95.31 236 TYR A O 1
ATOM 1805 N N . GLN A 1 237 ? -17.992 3.110 27.987 1.00 92.81 237 GLN A N 1
ATOM 1806 C CA . GLN A 1 237 ? -17.794 3.527 29.376 1.00 92.81 237 GLN A CA 1
ATOM 1807 C C . GLN A 1 237 ? -19.122 3.740 30.111 1.00 92.81 237 GLN A C 1
ATOM 1809 O O . GLN A 1 237 ? -19.281 3.234 31.214 1.00 92.81 237 GLN A O 1
ATOM 1814 N N . GLN A 1 238 ? -20.094 4.401 29.476 1.00 91.31 238 GLN A N 1
ATOM 1815 C CA . GLN A 1 238 ? -21.431 4.616 30.046 1.00 91.31 238 GLN A CA 1
ATOM 1816 C C . GLN A 1 238 ? -22.202 3.315 30.292 1.00 91.31 238 GLN A C 1
ATOM 1818 O O . GLN A 1 238 ? -23.039 3.267 31.180 1.00 91.31 238 GLN A O 1
ATOM 1823 N N . GLY A 1 239 ? -21.940 2.259 29.517 1.00 83.38 239 GLY A N 1
ATOM 1824 C CA . GLY A 1 239 ? -22.563 0.950 29.725 1.00 83.38 239 GLY A CA 1
ATOM 1825 C C . GLY A 1 239 ? -21.981 0.143 30.893 1.00 83.38 239 GLY A C 1
ATOM 1826 O O . GLY A 1 239 ? -22.516 -0.923 31.193 1.00 83.38 239 GLY A O 1
ATOM 1827 N N . ARG A 1 240 ? -20.881 0.601 31.514 1.00 76.00 240 ARG A N 1
ATOM 1828 C CA . ARG A 1 240 ? -20.248 -0.043 32.681 1.00 76.00 240 ARG A CA 1
ATOM 1829 C C . ARG A 1 240 ? -20.522 0.676 34.008 1.00 76.00 240 ARG A C 1
ATOM 1831 O O . ARG A 1 240 ? -20.157 0.124 35.045 1.00 76.00 240 ARG A O 1
ATOM 1838 N N . GLU A 1 241 ? -21.090 1.881 33.965 1.00 52.22 241 GLU A N 1
ATOM 1839 C CA . GLU A 1 241 ? -21.578 2.626 35.140 1.00 52.22 241 GLU A CA 1
ATOM 1840 C C . GLU A 1 241 ? -22.986 2.161 35.530 1.00 52.22 241 GLU A C 1
ATOM 1842 O O . GLU A 1 241 ? -23.232 2.033 36.751 1.00 52.22 241 GLU A O 1
#

Foldseek 3Di:
DVVVPDDDVVVVVVVVVVVVVCCVPVVVVVVPDDPVVVVVVVVVVVVVVDCVVVLVVCCVVDVLVSVLVVQLVVQCVPVNDPRSVVRSVVSVVVSVLVVQQEWDKFWWFAQPPDPDIDGDDPVRPRTHDDQLETEIETAEEADDRHLVVVLVVVVVVCVVRVHLEYEYFCLRHPYYDPVNLVVVQVSQVVCVVVNYHYAYENQDPRRVVVCVVNCVCVVNDPLRYYDGVVRVVVSVVVVVD

Solvent-accessible surface area (backbone atoms only — not comparable to full-atom values): 13126 Å² total; per-residue (Å²): 96,65,95,77,73,46,86,54,73,64,51,58,52,51,50,52,51,49,52,51,48,45,54,72,75,41,39,77,65,57,72,72,57,55,70,66,62,58,49,49,56,52,48,61,61,48,56,76,69,64,56,69,67,55,53,52,51,38,38,75,76,38,56,70,59,28,52,47,54,48,51,25,51,49,28,29,74,73,65,34,66,70,56,5,50,53,49,31,51,51,48,49,53,52,50,51,50,59,65,61,33,66,54,58,71,35,53,48,22,32,41,75,100,48,100,45,76,42,65,68,44,90,92,49,77,72,48,39,73,53,90,48,49,42,38,36,34,45,46,44,69,35,27,81,80,22,32,66,55,47,52,50,54,52,50,53,51,43,70,72,65,64,36,48,32,38,33,41,31,30,66,49,33,76,40,61,37,71,66,28,51,52,49,51,50,52,48,42,55,56,34,44,76,71,66,23,45,69,30,42,11,20,58,40,74,71,38,44,51,47,38,50,75,70,42,48,45,70,73,58,32,72,94,31,57,35,79,28,62,67,56,47,54,52,53,58,53,64,73,74,111

Mean predicted aligned error: 7.16 Å

Nearest PDB structures (foldseek):
  1th8-assembly1_B  TM=8.761E-01  e=7.137E-06  Geobacillus stearothermophilus
  7b0u-assembly1_A  TM=8.755E-01  e=1.346E-05  Listeria innocua Clip11262
  1til-assembly1_B  TM=8.628E-01  e=1.044E-05  Geobacillus stearothermophilus
  1vc1-assembly1_B  TM=9.100E-01  e=5.785E-05  Thermotoga maritima
  6jhk-assembly1_A  TM=8.009E-01  e=1.596E-04  Bacillus subtilis

Organism: Aeromonas media (NCBI:txid651)

Secondary structure (DSSP, 8-state):
-GGGT--SHHHHHHHHHHHHHHHHHHHHHHTTS-HHHHHHHHHHHHHTT--HHHHHHHHHH-HHHHHHHHHHHHHHHHH-HHHHHHHHHHHHHHHHHHHHH---EEEEEE-TTS--EEE--TT-TT-B-BTTEEEEEE-EEE-TTTHHHHHHHHHHHHHHH--SEEEEEGGGEEEE-HHHHHHHHHHHHHHHHTTPEEEEE---HHHHHHHHHTTHHHHH-GGGEESSHHHHHHHHHHTT-

Sequence (241 aa):
MRSVGGVSQWASAVTAAMALATMIFLAPLLSWLPSATLAVVVIVYSVGLIQPGEFRKIGQIRMMEFRWAAIACLGVLLFGTLEGIVVAILASLLGLASQTAQPPVYVIGRKPGEDVLRPLAARHPDDETVPGLLILRPEGRLFFINVQHVAAQIRELIETHQPEVVVLDMSRVQDVEYSALMMLMEGEQQAHARGVTLWLAGLNPGVLENVRRSGLASQLGESRMLFNARAAIRQYQQGRE